Protein 2QE9 (pdb70)

Nearest PDB structures (foldseek):
  2qe9-assembly1_A  TM=1.006E+00  e=3.983E-25  Bacillus subtilis
  2qe9-assembly1_B  TM=9.797E-01  e=2.124E-21  Bacillus subtilis
  2p1a-assembly1_A  TM=6.828E-01  e=1.087E-03  Bacillus cereus ATCC 10987
  6iz2-assembly1_A  TM=6.614E-01  e=2.138E-03  Deinococcus radiodurans R1 = ATCC 13939 = DSM 20539
  3dka-assembly1_A  TM=6.951E-01  e=6.713E-03  Bacillus subtilis

Radius of gyration: 20.17 Å; Cα contacts (8 Å, |Δi|>4): 367; chains: 2; bounding box: 57×60×52 Å

Structure (mmCIF, N/CA/C/O backbone):
data_2QE9
#
_entry.id   2QE9
#
_cell.length_a   53.184
_cell.length_b   53.184
_cell.length_c   251.364
_cell.angle_alpha   90.000
_cell.angle_beta   90.000
_cell.angle_gamma   90.000
#
_symmetry.space_group_name_H-M   'P 41 21 2'
#
loop_
_entity.id
_entity.type
_entity.pdbx_description
1 polymer 'Uncharacterized protein yizA'
2 non-polymer 'NICKEL (II) ION'
3 non-polymer 'CITRIC ACID'
4 non-polymer 1,2-ETHANEDIOL
5 water water
#
loop_
_atom_site.group_PDB
_atom_site.id
_atom_site.type_symbol
_atom_site.label_atom_id
_atom_site.label_alt_id
_atom_site.label_comp_id
_atom_site.label_asym_id
_atom_site.label_entity_id
_atom_site.label_seq_id
_atom_site.pdbx_PDB_ins_code
_atom_site.Cartn_x
_atom_site.Cartn_y
_atom_site.Cartn_z
_atom_site.occupancy
_atom_site.B_iso_or_equiv
_atom_site.auth_seq_id
_atom_site.auth_comp_id
_atom_site.auth_asym_id
_atom_site.auth_atom_id
_atom_site.pdbx_PDB_model_num
ATOM 1 N N . HIS A 1 8 ? 11.640 46.690 22.975 1.00 53.64 -11 HIS A N 1
ATOM 2 C CA . HIS A 1 8 ? 10.641 45.584 23.139 1.00 54.69 -11 HIS A CA 1
ATOM 3 C C . HIS A 1 8 ? 9.223 46.127 23.334 1.00 54.19 -11 HIS A C 1
ATOM 4 O O . HIS A 1 8 ? 9.031 47.335 23.484 1.00 54.50 -11 HIS A O 1
ATOM 11 N N . HIS A 1 9 ? 8.240 45.226 23.325 1.00 54.78 -10 HIS A N 1
ATOM 12 C CA . HIS A 1 9 ? 6.816 45.579 23.485 1.00 55.56 -10 HIS A CA 1
ATOM 13 C C . HIS A 1 9 ? 6.088 44.583 24.386 1.00 54.47 -10 HIS A C 1
ATOM 14 O O . HIS A 1 9 ? 6.434 43.400 24.408 1.00 54.85 -10 HIS A O 1
ATOM 21 N N . HIS A 1 10 ? 5.070 45.059 25.106 1.00 53.34 -9 HIS A N 1
ATOM 22 C CA . HIS A 1 10 ? 4.264 44.194 25.993 1.00 52.55 -9 HIS A CA 1
ATOM 23 C C . HIS A 1 10 ? 3.375 43.319 25.085 1.00 54.15 -9 HIS A C 1
ATOM 24 O O . HIS A 1 10 ? 2.948 43.776 24.027 1.00 54.81 -9 HIS A O 1
ATOM 31 N N . HIS A 1 11 ? 3.113 42.076 25.491 1.00 55.69 -8 HIS A N 1
ATOM 32 C CA . HIS A 1 11 ? 2.427 41.076 24.632 1.00 57.43 -8 HIS A CA 1
ATOM 33 C C . HIS A 1 11 ? 0.870 41.024 24.621 1.00 58.72 -8 HIS A C 1
ATOM 34 O O . HIS A 1 11 ? 0.248 41.354 23.600 1.00 58.90 -8 HIS A O 1
ATOM 36 N N . HIS A 1 12 ? 0.282 40.554 25.729 1.00 58.78 -7 HIS A N 1
ATOM 37 C CA . HIS A 1 12 ? -1.184 40.341 25.931 1.00 57.63 -7 HIS A CA 1
ATOM 38 C C . HIS A 1 12 ? -1.819 39.171 25.118 1.00 55.80 -7 HIS A C 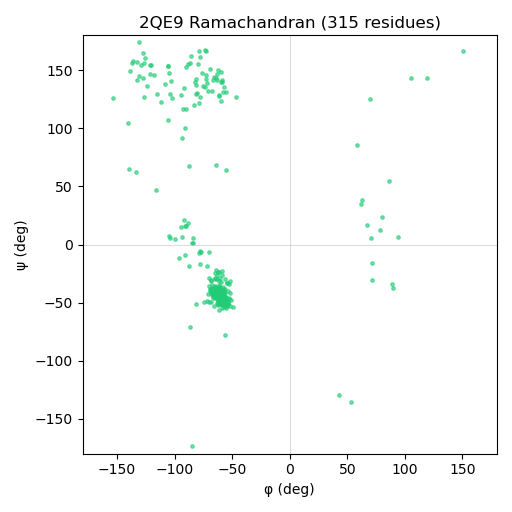1
ATOM 39 O O . HIS A 1 12 ? -1.745 39.139 23.877 1.00 54.48 -7 HIS A O 1
ATOM 46 N N . GLU A 1 13 ? -2.479 38.253 25.840 1.00 52.22 -6 GLU A N 1
ATOM 47 C CA . GLU A 1 13 ? -3.141 37.070 25.247 1.00 52.30 -6 GLU A CA 1
ATOM 48 C C . GLU A 1 13 ? -4.286 37.456 24.306 1.00 50.66 -6 GLU A C 1
ATOM 49 O O . GLU A 1 13 ? -5.008 38.414 24.556 1.00 48.82 -6 GLU A O 1
ATOM 51 N N . ASN A 1 14 ? -4.406 36.718 23.208 1.00 50.00 -5 ASN A N 1
ATOM 52 C CA . ASN A 1 14 ? -5.450 36.927 22.219 1.00 49.62 -5 ASN A CA 1
ATOM 53 C C . ASN A 1 14 ? -6.582 36.022 22.661 1.00 45.37 -5 ASN A C 1
ATOM 54 O O . ASN A 1 14 ? -6.525 34.796 22.415 1.00 42.48 -5 ASN A O 1
ATOM 59 N N . LEU A 1 15 ? -7.586 36.614 23.332 1.00 41.75 -4 LEU A N 1
ATOM 60 C CA . LEU A 1 15 ? -8.720 35.823 23.833 1.00 38.51 -4 LEU A CA 1
ATOM 61 C C . LEU A 1 15 ? -9.475 35.173 22.702 1.00 32.77 -4 LEU A C 1
ATOM 62 O O . LEU A 1 15 ? -9.826 34.022 22.833 1.00 30.35 -4 LEU A O 1
ATOM 67 N N . TYR A 1 16 ? -9.764 35.923 21.632 1.00 32.72 -3 TYR A N 1
ATOM 68 C CA . TYR A 1 16 ? -10.445 35.374 20.463 1.00 34.09 -3 TYR A CA 1
ATOM 69 C C . TYR A 1 16 ? -9.719 34.109 19.961 1.00 35.09 -3 TYR A C 1
ATOM 70 O O . TYR A 1 16 ? -10.347 33.056 19.797 1.00 34.42 -3 TYR A O 1
ATOM 79 N N . PHE A 1 17 ? -8.409 34.238 19.738 1.00 35.05 -2 PHE A N 1
ATOM 80 C CA . PHE A 1 17 ? -7.581 33.148 19.214 1.00 38.61 -2 PHE A CA 1
ATOM 81 C C . PHE A 1 17 ? -7.634 31.921 20.099 1.00 37.81 -2 PHE A C 1
ATOM 82 O O . PHE A 1 17 ? -7.895 30.834 19.609 1.00 37.52 -2 PHE A O 1
ATOM 90 N N . GLN A 1 18 ? -7.432 32.110 21.396 1.00 37.96 -1 GLN A N 1
ATOM 91 C CA . GLN A 1 18 ? -7.472 30.985 22.349 1.00 38.92 -1 GLN A CA 1
ATOM 92 C C . GLN A 1 18 ? -8.869 30.332 22.401 1.00 38.02 -1 GLN A C 1
ATOM 93 O O . GLN A 1 18 ? -8.966 29.101 22.441 1.00 38.77 -1 GLN A O 1
ATOM 96 N N . GLY A 1 19 ? -9.923 31.151 22.342 1.00 37.75 0 GLY A N 1
ATOM 97 C CA . GLY A 1 19 ? -11.312 30.674 22.229 1.00 36.86 0 GLY A CA 1
ATOM 98 C C . GLY A 1 19 ? -11.554 29.757 21.035 1.00 35.05 0 GLY A C 1
ATOM 99 O O . GLY A 1 19 ? -12.112 28.682 21.171 1.00 36.64 0 GLY A O 1
ATOM 116 N N . LYS A 1 22 ? -9.416 26.284 21.414 1.00 35.02 3 LYS A N 1
ATOM 117 C CA . LYS A 1 22 ? -10.040 25.266 22.309 1.00 33.89 3 LYS A CA 1
ATOM 118 C C . LYS A 1 22 ? -11.000 24.350 21.553 1.00 32.22 3 LYS A C 1
ATOM 119 O O . LYS A 1 22 ? -11.065 23.176 21.864 1.00 32.06 3 LYS A O 1
ATOM 125 N N . PHE A 1 23 ? -11.700 24.862 20.532 1.00 33.27 4 PHE A N 1
ATOM 126 C CA . PHE A 1 23 ? -12.526 23.994 19.667 1.00 34.06 4 PHE A CA 1
ATOM 127 C C . PHE A 1 23 ? -11.682 23.013 18.841 1.00 35.57 4 PHE A C 1
ATOM 128 O O . PHE A 1 23 ? -12.088 21.861 18.650 1.00 35.08 4 PHE A O 1
ATOM 136 N N . PHE A 1 24 ? -10.565 23.491 18.288 1.00 33.82 5 PHE A N 1
ATOM 137 C CA . PHE A 1 24 ? -9.635 22.620 17.547 1.00 32.39 5 PHE A CA 1
ATOM 138 C C . PHE A 1 24 ? -9.031 21.563 18.450 1.00 33.75 5 PHE A C 1
ATOM 139 O O . PHE A 1 24 ? -8.925 20.412 18.066 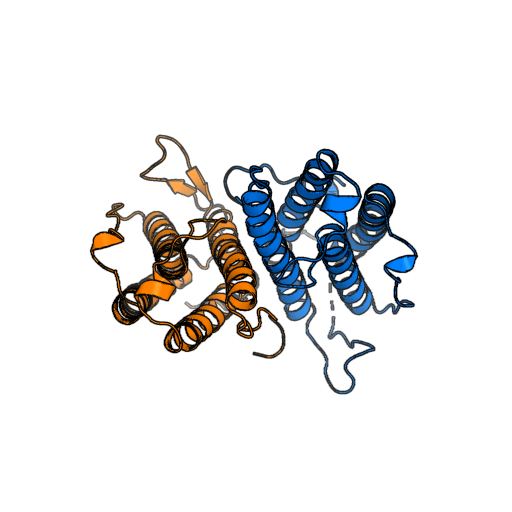1.00 34.14 5 PHE A O 1
ATOM 147 N N . GLU A 1 25 ? -8.629 21.979 19.652 1.00 33.74 6 GLU A N 1
ATOM 148 C CA . GLU A 1 25 ? -8.055 21.056 20.631 1.00 32.85 6 GLU A CA 1
ATOM 149 C C . GLU A 1 25 ? -9.062 19.935 20.987 1.00 33.28 6 GLU A C 1
ATOM 150 O O . GLU A 1 25 ? -8.743 18.736 20.920 1.00 32.68 6 GLU A O 1
ATOM 156 N N . TYR A 1 26 ? -10.274 20.353 21.320 1.00 33.44 7 TYR A N 1
ATOM 157 C CA . TYR A 1 26 ? -11.386 19.436 21.594 1.00 33.33 7 TYR A CA 1
ATOM 158 C C . TYR A 1 26 ? -11.611 18.468 20.431 1.00 34.97 7 TYR A C 1
ATOM 159 O O . TYR A 1 26 ? -11.624 17.252 20.619 1.00 34.62 7 TYR A O 1
ATOM 168 N N . ASN A 1 27 ? -11.736 19.028 19.230 1.00 33.65 8 ASN A N 1
ATOM 169 C CA . ASN A 1 27 ? -11.943 18.221 18.032 1.00 35.19 8 ASN A CA 1
ATOM 170 C C . ASN A 1 27 ? -10.841 17.210 17.779 1.00 35.76 8 ASN A C 1
ATOM 171 O O . ASN A 1 27 ? -11.141 16.028 17.503 1.00 36.96 8 ASN A O 1
ATOM 176 N N . TRP A 1 28 ? -9.588 17.649 17.902 1.00 36.89 9 TRP A N 1
ATOM 177 C CA . TRP A 1 28 ? -8.460 16.735 17.666 1.00 35.64 9 TRP A CA 1
ATOM 178 C C . TRP A 1 28 ? -8.404 15.586 18.670 1.00 35.59 9 TRP A C 1
ATOM 179 O O . TRP A 1 28 ? -8.139 14.448 18.295 1.00 34.48 9 TRP A O 1
ATOM 190 N N . GLN A 1 29 ? -8.661 15.888 19.934 1.00 34.88 10 GLN A N 1
ATOM 191 C CA . GLN A 1 29 ? -8.670 14.858 20.985 1.00 33.96 10 GLN A CA 1
ATOM 192 C C . GLN A 1 29 ? -9.817 13.867 20.783 1.00 36.60 10 GLN A C 1
ATOM 193 O O . GLN A 1 29 ? -9.613 12.646 20.867 1.00 35.25 10 GLN A O 1
ATOM 199 N N . VAL A 1 30 ? -10.992 14.390 20.445 1.00 35.86 11 VAL A N 1
ATOM 200 C CA . VAL A 1 30 ? -12.168 13.540 20.158 1.00 37.64 11 VAL A CA 1
ATOM 201 C C . VAL A 1 30 ? -11.900 12.650 18.943 1.00 36.43 11 VAL A C 1
ATOM 202 O O . VAL A 1 30 ? -12.155 11.433 18.992 1.00 34.51 11 VAL A O 1
ATOM 206 N N . ARG A 1 31 ? -11.360 13.241 17.877 1.00 36.24 12 ARG A N 1
ATOM 207 C CA . ARG A 1 31 ? -11.061 12.509 16.643 1.00 36.89 12 ARG A CA 1
ATOM 208 C C . ARG A 1 31 ? -10.102 11.363 16.894 1.00 37.19 12 ARG A C 1
ATOM 209 O O . ARG A 1 31 ? -10.343 10.266 16.404 1.00 36.93 12 ARG A O 1
ATOM 217 N N . ASP A 1 32 ? -9.029 11.636 17.655 1.00 34.79 13 ASP A N 1
ATOM 218 C CA . ASP A 1 32 ? -8.028 10.609 17.955 1.00 35.60 13 ASP A CA 1
ATOM 219 C C . ASP A 1 32 ? -8.615 9.446 18.752 1.00 35.73 13 ASP A C 1
ATOM 220 O O . ASP A 1 32 ? -8.258 8.292 18.515 1.00 36.71 13 ASP A O 1
ATOM 225 N N . GLN A 1 33 ? -9.531 9.757 19.657 1.00 33.73 14 GLN A N 1
ATOM 226 C CA . GLN A 1 33 ? -10.306 8.712 20.384 1.00 35.41 14 GLN A CA 1
ATOM 227 C C . GLN A 1 33 ? -11.197 7.882 19.451 1.00 37.16 14 GLN A C 1
ATOM 228 O O . GLN A 1 33 ? -11.283 6.653 19.622 1.00 36.37 14 GLN A O 1
ATOM 234 N N . TRP A 1 34 ? -11.823 8.526 18.447 1.00 37.93 15 TRP A N 1
ATOM 235 C CA . TRP A 1 34 ? -12.582 7.783 17.407 1.00 36.48 15 TRP A CA 1
ATOM 236 C C . TRP A 1 34 ? -11.662 6.887 16.579 1.00 37.30 15 TRP A C 1
ATOM 237 O O . TRP A 1 34 ? -12.052 5.768 16.242 1.00 36.92 15 TRP A O 1
ATOM 248 N N . PHE A 1 35 ? -10.448 7.364 16.256 1.00 35.87 16 PHE A N 1
ATOM 249 C CA . PHE A 1 35 ? -9.451 6.508 15.584 1.00 35.56 16 PHE A CA 1
ATOM 250 C C . PHE A 1 35 ? -9.124 5.292 16.444 1.00 35.09 16 PHE A C 1
ATOM 251 O O . PHE A 1 35 ? -9.054 4.191 15.939 1.00 35.13 16 PHE A O 1
ATOM 259 N N . THR A 1 36 ? -8.941 5.492 17.748 1.00 34.06 17 THR A N 1
ATOM 260 C CA . THR A 1 36 ? -8.726 4.361 18.672 1.00 34.93 17 THR A CA 1
ATOM 261 C C . THR A 1 36 ? -9.951 3.421 18.699 1.00 33.76 17 THR A C 1
ATOM 262 O O . THR A 1 36 ? -9.789 2.222 18.586 1.00 31.86 17 THR A O 1
ATOM 266 N N . TRP A 1 37 ? -11.151 3.993 18.794 1.00 35.09 18 TRP A N 1
ATOM 267 C CA . TRP A 1 37 ? -12.437 3.248 18.780 1.00 36.59 18 TRP A CA 1
ATOM 268 C C . TRP A 1 37 ? -12.553 2.327 17.561 1.00 34.61 18 TRP A C 1
ATOM 269 O O . TRP A 1 37 ? -13.019 1.195 17.686 1.00 33.39 18 TRP A O 1
ATOM 280 N N . CYS A 1 38 ? -12.104 2.818 16.405 1.00 37.25 19 CYS A N 1
ATOM 281 C CA . CYS A 1 38 ? -12.134 2.052 15.145 1.00 38.18 19 CYS A CA 1
ATOM 282 C C . CYS A 1 38 ? -11.298 0.766 15.165 1.00 39.42 19 CYS A C 1
ATOM 283 O O . CYS A 1 38 ? -11.563 -0.120 14.353 1.00 40.86 19 CYS A O 1
ATOM 286 N N . HIS A 1 39 ? -10.286 0.674 16.041 1.00 40.41 20 HIS A N 1
ATOM 287 C CA . HIS A 1 39 ? -9.471 -0.567 16.156 1.00 43.66 20 HIS A CA 1
ATOM 288 C C . HIS A 1 39 ? -10.222 -1.811 16.593 1.00 42.29 20 HIS A C 1
ATOM 289 O O . HIS A 1 39 ? -9.753 -2.920 16.322 1.00 42.31 20 HIS A O 1
ATOM 296 N N . GLN A 1 40 ? -11.352 -1.647 17.278 1.00 40.74 21 GLN A N 1
ATOM 297 C CA . GLN A 1 40 ? -12.155 -2.802 17.684 1.00 40.42 21 GLN A CA 1
ATOM 298 C C . GLN A 1 40 ? -12.984 -3.370 16.527 1.00 42.20 21 GLN A C 1
ATOM 299 O O . GLN A 1 40 ? -13.468 -4.489 16.638 1.00 42.11 21 GLN A O 1
ATOM 305 N N . LEU A 1 41 ? -13.162 -2.593 15.456 1.00 41.62 22 LEU A N 1
ATOM 306 C CA . LEU A 1 41 ? -13.954 -3.004 14.299 1.00 44.67 22 LEU A CA 1
ATOM 307 C C . LEU A 1 41 ? -13.147 -3.792 13.283 1.00 46.68 22 LEU A C 1
ATOM 308 O O . LEU A 1 41 ? -11.926 -3.627 13.173 1.00 48.03 22 LEU A O 1
ATOM 313 N N . THR A 1 42 ? -13.858 -4.603 12.499 1.00 49.61 23 THR A N 1
ATOM 314 C CA . THR A 1 42 ? -13.261 -5.336 11.393 1.00 51.34 23 THR A CA 1
ATOM 315 C C . THR A 1 42 ? -13.111 -4.348 10.245 1.00 52.32 23 THR A C 1
ATOM 316 O O . THR A 1 42 ? -13.695 -3.255 10.277 1.00 48.92 23 THR A O 1
ATOM 320 N N . THR A 1 43 ? -12.345 -4.722 9.223 1.00 53.32 24 THR A N 1
ATOM 321 C CA . THR A 1 43 ? -12.220 -3.866 8.024 1.00 54.66 24 THR A CA 1
ATOM 322 C C . THR A 1 43 ? -13.598 -3.787 7.314 1.00 54.00 24 THR A C 1
ATOM 323 O O . THR A 1 43 ? -13.916 -2.761 6.689 1.00 52.72 24 THR A O 1
ATOM 327 N N . GLU A 1 44 ? -14.397 -4.864 7.441 1.00 53.80 25 GLU A N 1
ATOM 328 C CA . GLU A 1 44 ? -15.775 -4.941 6.920 1.00 52.61 25 GLU A CA 1
ATOM 329 C C . GLU A 1 44 ? -16.650 -3.882 7.578 1.00 51.02 25 GLU A C 1
ATOM 330 O O . GLU A 1 44 ? -17.257 -3.066 6.878 1.00 50.07 25 GLU A O 1
ATOM 332 N N . GLU A 1 45 ? -16.695 -3.908 8.915 1.00 49.55 26 GLU A N 1
ATOM 333 C CA . GLU A 1 45 ? -17.442 -2.913 9.718 1.00 49.71 26 GLU A CA 1
ATOM 334 C C . GLU A 1 45 ? -16.963 -1.476 9.439 1.00 48.19 26 GLU A C 1
ATOM 335 O O . GLU A 1 45 ? -17.794 -0.575 9.339 1.00 47.20 26 GLU A O 1
ATOM 341 N N . LEU A 1 46 ? -15.644 -1.268 9.304 1.00 45.81 27 LEU A N 1
ATOM 342 C CA . LEU A 1 46 ? -15.086 0.072 8.988 1.00 45.93 27 LEU A CA 1
ATOM 343 C C . LEU A 1 46 ? -15.540 0.673 7.657 1.00 44.71 27 LEU A C 1
ATOM 344 O O . LEU A 1 46 ? -15.875 1.862 7.598 1.00 42.80 27 LEU A O 1
ATOM 349 N N . LEU A 1 47 ? -15.517 -0.145 6.605 1.00 43.61 28 LEU A N 1
ATOM 350 C CA . LEU A 1 47 ? -15.893 0.286 5.245 1.00 44.00 28 LEU A CA 1
ATOM 351 C C . LEU A 1 47 ? -17.375 0.104 4.861 1.00 43.48 28 LEU A C 1
ATOM 352 O O . LEU A 1 47 ? -17.773 0.617 3.809 1.00 44.46 28 LEU A O 1
ATOM 357 N N . LYS A 1 48 ? -18.180 -0.592 5.681 1.00 43.20 29 LYS A N 1
ATOM 358 C CA . LYS A 1 48 ? -19.604 -0.857 5.361 1.00 42.84 29 LYS A CA 1
ATOM 359 C C . LYS A 1 48 ? -20.395 0.430 5.114 1.00 42.15 29 LYS A C 1
ATOM 360 O O . LYS A 1 48 ? -20.277 1.408 5.866 1.00 39.12 29 LYS A O 1
ATOM 364 N N . ASN A 1 49 ? -21.204 0.397 4.061 1.00 41.66 30 ASN A N 1
ATOM 365 C CA . ASN A 1 49 ? -22.043 1.508 3.688 1.00 44.75 30 ASN A CA 1
ATOM 366 C C . ASN A 1 49 ? -23.264 1.551 4.606 1.00 45.15 30 ASN A C 1
ATOM 367 O O . ASN A 1 49 ? -23.981 0.558 4.728 1.00 44.96 30 ASN A O 1
ATOM 372 N N . ARG A 1 50 ? -23.493 2.712 5.211 1.00 44.43 31 ARG A N 1
ATOM 373 C CA . ARG A 1 50 ? -24.604 2.972 6.131 1.00 44.22 31 ARG A CA 1
ATOM 374 C C . ARG A 1 50 ? -25.341 4.214 5.636 1.00 46.67 31 ARG A C 1
ATOM 375 O O . ARG A 1 50 ? -24.820 4.943 4.802 1.00 49.29 31 ARG A O 1
ATOM 383 N N . LEU A 1 51 ? -26.551 4.449 6.139 1.00 47.65 32 LEU A N 1
ATOM 384 C CA . LEU A 1 51 ? -27.337 5.650 5.793 1.00 45.61 32 LEU A CA 1
ATOM 385 C C . LEU A 1 51 ? -26.895 6.848 6.637 1.00 46.12 32 LEU A C 1
ATOM 386 O O . LEU A 1 51 ? -26.611 6.695 7.827 1.00 44.92 32 LEU A O 1
ATOM 391 N N . GLY A 1 52 ? -26.826 8.027 6.008 1.00 44.90 33 GLY A N 1
ATOM 392 C CA . GLY A 1 52 ? -26.446 9.281 6.666 1.00 45.35 33 GLY A CA 1
ATOM 393 C C . GLY A 1 52 ? -25.043 9.744 6.319 1.00 45.22 33 GLY A C 1
ATOM 394 O O . GLY A 1 52 ? -24.143 8.921 6.155 1.00 44.59 33 GLY A O 1
ATOM 395 N N . GLY A 1 53 ? -24.869 11.064 6.202 1.00 45.59 34 GLY A N 1
ATOM 396 C CA . GLY A 1 53 ? -23.569 11.701 5.913 1.00 47.35 34 GLY A CA 1
ATOM 397 C C . GLY A 1 53 ? -22.873 11.143 4.687 1.00 46.18 34 GLY A C 1
ATOM 398 O O . GLY A 1 53 ? -23.524 10.891 3.676 1.00 43.21 34 GLY A O 1
ATOM 399 N N . VAL A 1 54 ? -21.562 10.897 4.811 1.00 47.19 35 VAL A N 1
ATOM 400 C CA . VAL A 1 54 ? -20.768 10.269 3.726 1.00 46.87 35 VAL A CA 1
ATOM 401 C C . VAL A 1 54 ? -20.738 8.708 3.817 1.00 44.88 35 VAL A C 1
ATOM 402 O O . VAL A 1 54 ? -19.883 8.047 3.226 1.00 42.00 35 VAL A O 1
ATOM 406 N N . GLU A 1 55 ? -21.654 8.148 4.611 1.00 43.99 36 GLU A N 1
ATOM 407 C CA . GLU A 1 55 ? -22.040 6.724 4.603 1.00 44.04 36 GLU A CA 1
ATOM 408 C C . GLU A 1 55 ? -21.132 5.609 5.131 1.00 45.42 36 GLU A C 1
ATOM 409 O O . GLU A 1 55 ? -21.637 4.502 5.301 1.00 49.36 36 GLU A O 1
ATOM 415 N N . ASN A 1 56 ? -19.833 5.819 5.329 1.00 43.22 37 ASN A N 1
ATOM 416 C CA . ASN A 1 56 ? -19.031 4.777 6.010 1.00 40.49 37 ASN A CA 1
ATOM 417 C C . ASN A 1 56 ? -18.112 5.433 7.016 1.00 37.66 37 ASN A C 1
ATOM 418 O O . ASN A 1 56 ? -17.769 6.601 6.862 1.00 35.59 37 ASN A O 1
ATOM 423 N N . ILE A 1 57 ? -17.719 4.651 8.020 1.00 36.66 38 ILE A N 1
ATOM 424 C CA . ILE A 1 57 ? -16.948 5.149 9.165 1.00 37.13 38 ILE A CA 1
ATOM 425 C C . ILE A 1 57 ? -15.580 5.681 8.744 1.00 36.81 38 ILE A C 1
ATOM 426 O O . ILE A 1 57 ? -15.235 6.821 9.088 1.00 36.03 38 ILE A O 1
ATOM 431 N N . LEU A 1 58 ? -14.830 4.892 7.981 1.00 35.59 39 LEU A N 1
ATOM 432 C CA . LEU A 1 58 ? -13.461 5.300 7.557 1.00 37.00 39 LEU A CA 1
ATOM 433 C C . LEU A 1 58 ? -13.483 6.541 6.665 1.00 36.90 39 LEU A C 1
ATOM 434 O O . LEU A 1 58 ? -12.674 7.459 6.861 1.00 35.44 39 LEU A O 1
ATOM 439 N N . TYR A 1 59 ? -14.410 6.572 5.703 1.00 38.93 40 TYR A N 1
ATOM 440 C CA . TYR A 1 59 ? -14.559 7.726 4.813 1.00 39.79 40 TYR A CA 1
ATOM 441 C C . TYR A 1 59 ? -15.013 8.981 5.581 1.00 38.04 40 TYR A C 1
ATOM 442 O O . TYR A 1 59 ? -14.596 10.093 5.257 1.00 35.45 40 TYR A O 1
ATOM 451 N N . THR A 1 60 ? -15.854 8.813 6.601 1.00 38.23 41 THR A N 1
ATOM 452 C CA . THR A 1 60 ? -16.230 9.952 7.445 1.00 37.14 41 THR A CA 1
ATOM 453 C C . THR A 1 60 ? -14.979 10.599 8.082 1.00 37.81 41 THR A C 1
ATOM 454 O O . THR A 1 60 ? -14.847 11.816 8.081 1.00 38.56 41 THR A O 1
ATOM 458 N N . LEU A 1 61 ? -14.083 9.780 8.633 1.00 39.06 42 LEU A N 1
ATOM 459 C CA . LEU A 1 61 ? -12.833 10.276 9.243 1.00 36.76 42 LEU A CA 1
ATOM 460 C C . LEU A 1 61 ? -11.927 10.929 8.180 1.00 37.82 42 LEU A C 1
ATOM 461 O O . LEU A 1 61 ? -11.403 12.022 8.404 1.00 38.60 42 LEU A O 1
ATOM 466 N N . PHE A 1 62 ? -11.795 10.277 7.030 1.00 35.01 43 PHE A N 1
ATOM 467 C CA . PHE A 1 62 ? -11.023 10.823 5.889 1.00 35.38 43 PHE A CA 1
ATOM 468 C C . PHE A 1 62 ? -11.581 12.167 5.413 1.00 34.35 43 PHE A C 1
ATOM 469 O O . PHE A 1 62 ? -10.821 13.091 5.167 1.00 33.28 43 PHE A O 1
ATOM 477 N N . HIS A 1 63 ? -12.898 12.231 5.253 1.00 35.24 44 HIS A N 1
ATOM 478 C CA . HIS A 1 63 ? -13.611 13.452 4.847 1.00 36.59 44 HIS A CA 1
ATOM 479 C C . HIS A 1 63 ? -13.395 14.594 5.861 1.00 35.72 44 HIS A C 1
ATOM 480 O O . HIS A 1 63 ? -13.165 15.738 5.467 1.00 38.97 44 HIS A O 1
ATOM 487 N N . ILE A 1 64 ? -13.453 14.279 7.147 1.00 35.94 45 ILE A N 1
ATOM 488 C CA . ILE A 1 64 ? -13.211 15.286 8.176 1.00 35.35 45 ILE A CA 1
ATOM 489 C C . ILE A 1 64 ? -11.817 15.904 8.001 1.00 35.40 45 ILE A C 1
ATOM 490 O O . ILE A 1 64 ? -11.705 17.121 7.926 1.00 35.72 45 ILE A O 1
ATOM 495 N N . ILE A 1 65 ? -10.788 15.062 7.873 1.00 36.22 46 ILE A N 1
ATOM 496 C CA . ILE A 1 65 ? -9.402 15.559 7.782 1.00 38.26 46 ILE A CA 1
ATOM 497 C C . ILE A 1 65 ? -9.111 16.282 6.465 1.00 37.79 46 ILE A C 1
ATOM 498 O O . ILE A 1 65 ? -8.366 17.259 6.456 1.00 36.32 46 ILE A O 1
ATOM 503 N N . ASP A 1 66 ? -9.719 15.798 5.380 1.00 35.55 47 ASP A N 1
ATOM 504 C CA . ASP A 1 66 ? -9.590 16.383 4.059 1.00 36.29 47 ASP A CA 1
ATOM 505 C C . ASP A 1 66 ? -10.150 17.817 4.036 1.00 36.14 47 ASP A C 1
ATOM 506 O O . ASP A 1 66 ? -9.474 18.754 3.587 1.00 38.83 47 ASP A O 1
ATOM 511 N N . VAL A 1 67 ? -11.383 17.974 4.512 1.00 35.33 48 VAL A N 1
ATOM 512 C CA . VAL A 1 67 ? -12.064 19.274 4.533 1.00 35.05 48 VAL A CA 1
ATOM 513 C C . VAL A 1 67 ? -11.303 20.245 5.436 1.00 35.61 48 VAL A C 1
ATOM 514 O O . VAL A 1 67 ? -10.989 21.350 5.012 1.00 37.24 48 VAL A O 1
ATOM 518 N N . GLU A 1 68 ? -10.916 19.795 6.625 1.00 34.92 49 GLU A N 1
ATOM 519 C CA . GLU A 1 68 ? -10.162 20.655 7.539 1.00 36.11 49 GLU A CA 1
ATOM 520 C C . GLU A 1 68 ? -8.864 21.152 6.906 1.00 35.09 49 GLU A C 1
ATOM 521 O O . GLU A 1 68 ? -8.568 22.340 6.970 1.00 33.55 49 GLU A O 1
ATOM 527 N N . TYR A 1 69 ? -8.077 20.235 6.341 1.00 35.72 50 TYR A N 1
ATOM 528 C CA . TYR A 1 69 ? -6.777 20.599 5.779 1.00 36.02 50 TYR A CA 1
ATOM 529 C C . TYR A 1 69 ? -6.916 21.544 4.572 1.00 37.58 50 TYR A C 1
ATOM 530 O O . TYR A 1 69 ? -6.204 22.553 4.475 1.00 36.01 50 TYR A O 1
ATOM 539 N N . SER A 1 70 ? -7.846 21.226 3.675 1.00 37.91 51 SER A N 1
ATOM 540 C CA . SER A 1 70 ? -8.142 22.084 2.518 1.00 38.71 51 SER A CA 1
ATOM 541 C C . SER A 1 70 ? -8.450 23.551 2.870 1.00 37.23 51 SER A C 1
ATOM 542 O O . SER A 1 70 ? -7.891 24.465 2.259 1.00 36.12 51 SER A O 1
ATOM 545 N N . TRP A 1 71 ? -9.307 23.765 3.861 1.00 38.03 52 TRP A N 1
ATOM 546 C CA . TRP A 1 71 ? -9.634 25.120 4.282 1.00 37.40 52 TRP A CA 1
ATOM 547 C C . TRP A 1 71 ? -8.428 25.819 4.916 1.00 38.24 52 TRP A C 1
ATOM 548 O O . TRP A 1 71 ? -8.148 26.964 4.584 1.00 37.67 52 TRP A O 1
ATOM 559 N N . ILE A 1 72 ? -7.706 25.115 5.790 1.00 41.23 53 ILE A N 1
ATOM 560 C CA . ILE A 1 72 ? -6.491 25.656 6.449 1.00 41.57 53 ILE A CA 1
ATOM 561 C C . ILE A 1 72 ? -5.455 26.034 5.387 1.00 40.77 53 ILE A C 1
ATOM 562 O O . ILE A 1 72 ? -4.807 27.076 5.501 1.00 41.13 53 ILE A O 1
ATOM 567 N N . ARG A 1 73 ? -5.326 25.198 4.352 1.00 41.78 54 ARG A N 1
ATOM 568 C CA . ARG A 1 73 ? -4.452 25.485 3.215 1.00 41.60 54 ARG A CA 1
ATOM 569 C C . ARG A 1 73 ? -4.917 26.726 2.436 1.00 42.20 54 ARG A C 1
ATOM 570 O O . ARG A 1 73 ? -4.083 27.512 1.988 1.00 39.58 54 ARG A O 1
ATOM 578 N N . ALA A 1 74 ? -6.241 26.895 2.291 1.00 42.32 55 ALA A N 1
ATOM 579 C CA . ALA A 1 74 ? -6.824 28.097 1.667 1.00 42.52 55 ALA A CA 1
ATOM 580 C C . ALA A 1 74 ? -6.445 29.333 2.493 1.00 42.19 55 ALA A C 1
ATOM 581 O O . ALA A 1 74 ? -6.047 30.348 1.929 1.00 41.45 55 ALA A O 1
ATOM 583 N N . ILE A 1 75 ? -6.522 29.215 3.821 1.00 41.92 56 ILE A N 1
ATOM 584 C CA . ILE A 1 75 ? -6.126 30.301 4.749 1.00 44.33 56 ILE A CA 1
ATOM 585 C C . ILE A 1 75 ? -4.639 30.624 4.594 1.00 46.41 56 ILE A C 1
ATOM 586 O O . ILE A 1 75 ? -4.260 31.788 4.504 1.00 45.53 56 ILE A O 1
ATOM 591 N N . GLN A 1 76 ? -3.825 29.573 4.521 1.00 47.96 57 GLN A N 1
ATOM 592 C CA . GLN A 1 76 ? -2.372 29.681 4.315 1.00 48.56 57 GLN A CA 1
ATOM 593 C C . GLN A 1 76 ? -2.025 30.306 2.944 1.00 49.25 57 GLN A C 1
ATOM 594 O O . GLN A 1 76 ? -0.943 30.861 2.790 1.00 50.46 57 GLN A O 1
ATOM 600 N N . GLY A 1 77 ? -2.952 30.240 1.979 1.00 50.02 58 GLY A N 1
ATOM 601 C CA . GLY A 1 77 ? -2.784 30.763 0.627 1.00 49.98 58 GLY A CA 1
ATOM 602 C C . GLY A 1 77 ? -2.293 29.722 -0.371 1.00 52.65 58 GLY A C 1
ATOM 603 O O . GLY A 1 77 ? -2.016 30.056 -1.529 1.00 52.79 58 GLY A O 1
ATOM 604 N N . LYS A 1 78 ? -2.216 28.462 0.067 1.00 55.46 59 LYS A N 1
ATOM 605 C CA . LYS A 1 78 ? -1.704 27.351 -0.729 1.00 57.74 59 LYS A CA 1
ATOM 606 C C . LYS A 1 78 ? -2.844 26.463 -1.216 1.00 60.30 59 LYS A C 1
ATOM 607 O O . LYS A 1 78 ? -3.869 26.331 -0.542 1.00 62.27 59 LYS A O 1
ATOM 613 N N . GLU A 1 79 ? -2.663 25.874 -2.396 1.00 62.40 60 GLU A N 1
ATOM 614 C CA . GLU A 1 79 ? -3.634 24.978 -3.026 1.00 64.32 60 GLU A CA 1
ATOM 615 C C . GLU A 1 79 ? -3.000 23.606 -3.173 1.00 65.67 60 GLU A C 1
ATOM 616 O O . GLU A 1 79 ? -1.789 23.512 -3.421 1.00 67.60 60 GLU A O 1
ATOM 622 N N . ASP A 1 80 ? -3.810 22.552 -3.047 1.00 65.93 61 ASP A N 1
ATOM 623 C CA . ASP A 1 80 ? -3.327 21.163 -3.153 1.00 65.99 61 ASP A CA 1
ATOM 624 C C . ASP A 1 80 ? -4.124 20.324 -4.121 1.00 65.19 61 ASP A C 1
ATOM 625 O O . ASP A 1 80 ? -5.299 20.597 -4.371 1.00 65.34 61 ASP A O 1
ATOM 630 N N . ILE A 1 81 ? -3.458 19.291 -4.647 1.00 64.74 62 ILE A N 1
ATOM 631 C CA . ILE A 1 81 ? -4.086 18.295 -5.504 1.00 63.65 62 ILE A CA 1
ATOM 632 C C . ILE A 1 81 ? -4.966 17.472 -4.562 1.00 62.37 62 ILE A C 1
ATOM 633 O O . ILE A 1 81 ? -4.564 17.191 -3.419 1.00 61.76 62 ILE A O 1
ATOM 635 N N . ALA A 1 82 ? -6.169 17.133 -5.026 1.00 60.65 63 ALA A N 1
ATOM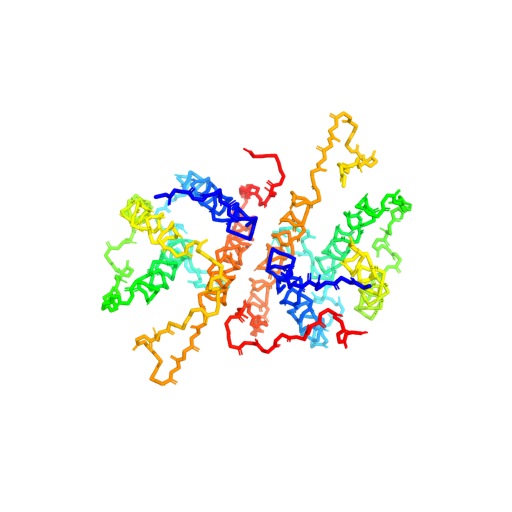 636 C CA . ALA A 1 82 ? -7.135 16.384 -4.227 1.00 59.12 63 ALA A CA 1
ATOM 637 C C . ALA A 1 82 ? -6.535 15.076 -3.729 1.00 56.41 63 ALA A C 1
ATOM 638 O O . ALA A 1 82 ? -5.891 14.354 -4.495 1.00 55.41 63 ALA A O 1
ATOM 640 N N . VAL A 1 83 ? -6.699 14.824 -2.433 1.00 53.97 64 VAL A N 1
ATOM 641 C CA . VAL A 1 83 ? -6.275 13.588 -1.813 1.00 52.44 64 VAL A CA 1
ATOM 642 C C . VAL A 1 83 ? -7.406 12.643 -2.171 1.00 49.62 64 VAL A C 1
ATOM 643 O O . VAL A 1 83 ? -8.574 12.997 -2.028 1.00 50.23 64 VAL A O 1
ATOM 647 N N . GLN A 1 84 ? -7.070 11.471 -2.691 1.00 48.52 65 GLN A N 1
ATOM 648 C CA . GLN A 1 84 ? -8.078 10.503 -3.111 1.00 46.99 65 GLN A CA 1
ATOM 649 C C . GLN A 1 84 ? -8.188 9.426 -2.060 1.00 42.36 65 GLN A C 1
ATOM 650 O O . GLN A 1 84 ? -7.180 8.807 -1.723 1.00 37.27 65 GLN A O 1
ATOM 656 N N . PHE A 1 85 ? -9.417 9.203 -1.577 1.00 42.06 66 PHE A N 1
ATOM 657 C CA . PHE A 1 85 ? -9.718 8.187 -0.565 1.00 42.77 66 PHE A CA 1
ATOM 658 C C . PHE A 1 85 ? -9.224 6.790 -0.981 1.00 41.62 66 PHE A C 1
ATOM 659 O O . PHE A 1 85 ? -8.768 6.019 -0.133 1.00 43.07 66 PHE A O 1
ATOM 667 N N . ALA A 1 86 ? -9.248 6.490 -2.282 1.00 42.39 67 ALA A N 1
ATOM 668 C CA . ALA A 1 86 ? -8.694 5.223 -2.821 1.00 40.46 67 ALA A CA 1
ATOM 669 C C . ALA A 1 86 ? -7.237 4.941 -2.388 1.00 39.77 67 ALA A C 1
ATOM 670 O O . ALA A 1 86 ? -6.866 3.780 -2.174 1.00 39.87 67 ALA A O 1
ATOM 672 N N . ASP A 1 87 ? -6.433 5.999 -2.242 1.00 40.05 68 ASP A N 1
ATOM 673 C CA . ASP A 1 87 ? -5.049 5.876 -1.743 1.00 42.77 68 ASP A CA 1
ATOM 674 C C . ASP A 1 87 ? -4.930 5.710 -0.189 1.00 41.62 68 ASP A C 1
ATOM 675 O O . ASP A 1 87 ? -3.816 5.489 0.305 1.00 41.58 68 ASP A O 1
ATOM 680 N N . TYR A 1 88 ? -6.043 5.837 0.559 1.00 43.31 69 TYR A N 1
ATOM 681 C CA . TYR A 1 88 ? -6.071 5.718 2.036 1.00 41.69 69 TYR A CA 1
ATOM 682 C C . TYR A 1 88 ? -7.231 4.808 2.491 1.00 42.20 69 TYR A C 1
ATOM 683 O O . TYR A 1 88 ? -8.113 5.237 3.236 1.00 42.97 69 TYR A O 1
ATOM 692 N N . GLN A 1 89 ? -7.193 3.536 2.088 1.00 41.45 70 GLN A N 1
ATOM 693 C CA . GLN A 1 89 ? -8.297 2.578 2.376 1.00 43.05 70 GLN A CA 1
ATOM 694 C C . GLN A 1 89 ? -8.193 1.765 3.671 1.00 42.53 70 GLN A C 1
ATOM 695 O O . GLN A 1 89 ? -8.928 0.786 3.836 1.00 42.18 70 GLN A O 1
ATOM 701 N N . THR A 1 90 ? -7.318 2.179 4.597 1.00 41.26 71 THR A N 1
ATOM 702 C CA . THR A 1 90 ? -7.125 1.487 5.863 1.00 39.37 71 THR A CA 1
ATOM 703 C C . THR A 1 90 ? -7.138 2.504 6.993 1.00 38.32 71 THR A C 1
ATOM 704 O O . THR A 1 90 ? -6.867 3.690 6.785 1.00 38.97 71 THR A O 1
ATOM 708 N N . LEU A 1 91 ? -7.440 2.022 8.188 1.00 39.14 72 LEU A N 1
ATOM 709 C CA . LEU A 1 91 ? -7.454 2.874 9.368 1.00 37.88 72 LEU A CA 1
ATOM 710 C C . LEU A 1 91 ? -6.067 3.508 9.619 1.00 37.08 72 LEU A C 1
ATOM 711 O O . LEU A 1 91 ? -5.990 4.717 9.864 1.00 36.39 72 LEU A O 1
ATOM 716 N N . ASN A 1 92 ? -4.998 2.707 9.542 1.00 33.60 73 ASN A N 1
ATOM 717 C CA . ASN A 1 92 ? -3.629 3.212 9.740 1.00 35.44 73 ASN A CA 1
ATOM 718 C C . ASN A 1 92 ? -3.252 4.320 8.764 1.00 36.37 73 ASN A C 1
ATOM 719 O O . ASN A 1 92 ? -2.648 5.313 9.175 1.00 37.54 73 ASN A O 1
ATOM 724 N N . LYS A 1 93 ? -3.632 4.154 7.493 1.00 35.48 74 LYS A N 1
ATOM 725 C CA . LYS A 1 93 ? -3.351 5.164 6.450 1.00 38.73 74 LYS A CA 1
ATOM 726 C C . LYS A 1 93 ? -4.080 6.483 6.706 1.00 37.39 74 LYS A C 1
ATOM 727 O O . LYS A 1 93 ? -3.481 7.566 6.546 1.00 35.31 74 LYS A O 1
ATOM 733 N N . VAL A 1 94 ? -5.351 6.390 7.120 1.00 38.25 75 VAL A N 1
ATOM 734 C CA . VAL A 1 94 ? -6.146 7.574 7.449 1.00 35.50 75 VAL A CA 1
ATOM 735 C C . VAL A 1 94 ? -5.586 8.244 8.737 1.00 36.23 75 VAL A C 1
ATOM 736 O O . VAL A 1 94 ? -5.465 9.471 8.764 1.00 35.93 75 VAL A O 1
ATOM 740 N N . LYS A 1 95 ? -5.219 7.456 9.756 1.00 37.17 76 LYS A N 1
ATOM 741 C CA . LYS A 1 95 ? -4.587 8.005 10.971 1.00 37.25 76 LYS A CA 1
ATOM 742 C C . LYS A 1 95 ? -3.251 8.721 10.652 1.00 36.00 76 LYS A C 1
ATOM 743 O O . LYS A 1 95 ? -2.993 9.799 11.169 1.00 34.43 76 LYS A O 1
ATOM 749 N N . SER A 1 96 ? -2.415 8.119 9.805 1.00 36.19 77 SER A N 1
ATOM 750 C CA . SER A 1 96 ? -1.147 8.739 9.402 1.00 37.77 77 SER A CA 1
ATOM 751 C C . SER A 1 96 ? -1.367 10.049 8.643 1.00 37.98 77 SER A C 1
ATOM 752 O O . SER A 1 96 ? -0.652 11.036 8.889 1.00 39.58 77 SER A O 1
ATOM 755 N N . LEU A 1 97 ? -2.359 10.065 7.745 1.00 37.55 78 LEU A N 1
ATOM 756 C CA . LEU A 1 97 ? -2.727 11.283 7.008 1.00 35.94 78 LEU A CA 1
ATOM 757 C C . LEU A 1 97 ? -3.191 12.357 7.997 1.00 32.69 78 LEU A C 1
ATOM 758 O O . LEU A 1 97 ? -2.800 13.515 7.862 1.00 34.29 78 LEU A O 1
ATOM 763 N N . SER A 1 98 ? -4.006 11.972 8.986 1.00 37.24 79 SER A N 1
ATOM 764 C CA . SER A 1 98 ? -4.489 12.900 10.012 1.00 36.63 79 SER A CA 1
ATOM 765 C C . SER A 1 98 ? -3.322 13.616 10.700 1.00 37.53 79 SER A C 1
ATOM 766 O O . SER A 1 98 ? -3.306 14.840 10.789 1.00 39.43 79 SER A O 1
ATOM 769 N N . ASN A 1 99 ? -2.357 12.835 11.159 1.00 39.84 80 ASN A N 1
ATOM 770 C CA . ASN A 1 99 ? -1.148 13.357 11.808 1.00 40.26 80 ASN A CA 1
ATOM 771 C C . ASN A 1 99 ? -0.281 14.237 10.901 1.00 38.59 80 ASN A C 1
ATOM 772 O O . ASN A 1 99 ? 0.235 15.265 11.355 1.00 38.88 80 ASN A O 1
ATOM 777 N N . THR A 1 100 ? -0.124 13.837 9.636 1.00 38.02 81 THR A N 1
ATOM 778 C CA . THR A 1 100 ? 0.640 14.617 8.652 1.00 38.60 81 THR A CA 1
ATOM 779 C C . THR A 1 100 ? 0.010 15.989 8.422 1.00 37.82 81 THR A C 1
ATOM 780 O O . THR A 1 100 ? 0.706 17.003 8.517 1.00 37.80 81 THR A O 1
ATOM 784 N N . PHE A 1 101 ? -1.301 16.009 8.149 1.00 36.97 82 PHE A N 1
ATOM 785 C CA . PHE A 1 101 ? -2.024 17.273 7.987 1.00 37.14 82 PHE A CA 1
ATOM 786 C C . PHE A 1 101 ? -1.973 18.151 9.247 1.00 37.65 82 PHE A C 1
ATOM 787 O O . PHE A 1 101 ? -1.789 19.365 9.141 1.00 37.78 82 PHE A O 1
ATOM 795 N N . ARG A 1 102 ? -2.096 17.523 10.414 1.00 36.79 83 ARG A N 1
ATOM 796 C CA . ARG A 1 102 ? -2.080 18.236 11.698 1.00 36.72 83 ARG A CA 1
ATOM 797 C C . ARG A 1 102 ? -0.795 19.025 11.920 1.00 34.74 83 ARG A C 1
ATOM 798 O O . ARG A 1 102 ? -0.853 20.159 12.382 1.00 34.25 83 ARG A O 1
ATOM 806 N N . THR A 1 103 ? 0.341 18.423 11.588 1.00 37.50 84 THR A N 1
ATOM 807 C CA . THR A 1 103 ? 1.652 19.084 11.695 1.00 38.91 84 THR A CA 1
ATOM 808 C C . THR A 1 103 ? 1.666 20.442 10.968 1.00 38.91 84 THR A C 1
ATOM 809 O O . THR A 1 103 ? 2.110 21.444 11.529 1.00 40.74 84 THR A O 1
ATOM 813 N N . GLU A 1 104 ? 1.132 20.460 9.752 1.00 39.93 85 GLU A N 1
ATOM 814 C CA . GLU A 1 104 ? 1.025 21.685 8.956 1.00 41.12 85 GLU A CA 1
ATOM 815 C C . GLU A 1 104 ? -0.022 22.659 9.516 1.00 40.36 85 GLU A C 1
ATOM 816 O O . GLU A 1 104 ? 0.221 23.875 9.559 1.00 39.69 85 GLU A O 1
ATOM 822 N N . ILE A 1 105 ? -1.168 22.124 9.930 1.00 38.24 86 ILE A N 1
ATOM 823 C CA . ILE A 1 105 ? -2.264 22.928 10.492 1.00 37.53 86 ILE A CA 1
ATOM 824 C C . ILE A 1 105 ? -1.809 23.708 11.742 1.00 38.10 86 ILE A C 1
ATOM 825 O O . ILE A 1 105 ? -2.109 24.900 11.852 1.00 39.43 86 ILE A O 1
ATOM 830 N N . ILE A 1 106 ? -1.067 23.047 12.636 1.00 36.27 87 ILE A N 1
ATOM 831 C CA . ILE A 1 106 ? -0.521 23.663 13.865 1.00 36.30 87 ILE A CA 1
ATOM 832 C C . ILE A 1 106 ? 0.354 24.871 13.511 1.00 37.93 87 ILE A C 1
ATOM 833 O O . ILE A 1 106 ? 0.225 25.928 14.118 1.00 38.38 87 ILE A O 1
ATOM 838 N N . ASP A 1 107 ? 1.199 24.729 12.498 1.00 38.64 88 ASP A N 1
ATOM 839 C CA . ASP A 1 107 ? 2.051 25.843 12.055 1.00 41.91 88 ASP A CA 1
ATOM 840 C C . ASP A 1 107 ? 1.225 27.026 11.540 1.00 42.52 88 ASP A C 1
ATOM 841 O O . ASP A 1 107 ? 1.520 28.160 11.898 1.00 44.91 88 ASP A O 1
ATOM 846 N N . VAL A 1 108 ? 0.192 26.750 10.736 1.00 40.95 89 VAL A N 1
ATOM 847 C CA . VAL A 1 108 ? -0.676 27.790 10.176 1.00 41.34 89 VAL A CA 1
ATOM 848 C C . VAL A 1 108 ? -1.465 28.527 11.265 1.00 45.21 89 VAL A C 1
ATOM 849 O O . VAL A 1 108 ? -1.588 29.751 11.214 1.00 44.89 89 VAL A O 1
ATOM 853 N N . LEU A 1 109 ? -1.987 27.781 12.235 1.00 47.27 90 LEU A N 1
ATOM 854 C CA . LEU A 1 109 ? -2.716 28.371 13.368 1.00 50.33 90 LEU A CA 1
ATOM 855 C C . LEU A 1 109 ? -1.773 29.165 14.300 1.00 54.79 90 LEU A C 1
ATOM 856 O O . LEU A 1 109 ? -2.148 30.229 14.788 1.00 57.47 90 LEU A O 1
ATOM 861 N N . GLN A 1 110 ? -0.556 28.669 14.519 1.00 57.96 91 GLN A N 1
ATOM 862 C CA . GLN A 1 110 ? 0.451 29.384 15.330 1.00 61.96 91 GLN A CA 1
ATOM 863 C C . GLN A 1 110 ? 1.029 30.663 14.659 1.00 63.48 91 GLN A C 1
ATOM 864 O O . GLN A 1 110 ? 1.807 31.361 15.311 1.00 64.97 91 GLN A O 1
ATOM 870 N N . THR A 1 111 ? 0.692 30.957 13.390 1.00 65.05 92 THR A N 1
ATOM 871 C CA . THR A 1 111 ? 1.164 32.178 12.698 1.00 66.87 92 THR A CA 1
ATOM 872 C C . THR A 1 111 ? 0.164 33.330 12.853 1.00 70.48 92 THR A C 1
ATOM 873 O O . THR A 1 111 ? -0.970 33.230 12.375 1.00 71.43 92 THR A O 1
ATOM 877 N N . HIS A 1 112 ? 0.599 34.408 13.514 1.00 73.96 93 HIS A N 1
ATOM 878 C CA . HIS A 1 112 ? -0.208 35.623 13.736 1.00 75.87 93 HIS A CA 1
ATOM 879 C C . HIS A 1 112 ? 0.645 36.881 13.923 1.00 76.20 93 HIS A C 1
ATOM 880 O O . HIS A 1 112 ? 0.188 37.990 13.641 1.00 76.10 93 HIS A O 1
ATOM 887 N N . GLU A 1 119 ? -6.083 38.513 6.544 1.00 54.26 100 GLU A N 1
ATOM 888 C CA . GLU A 1 119 ? -6.671 39.007 5.289 1.00 54.07 100 GLU A CA 1
ATOM 889 C C . GLU A 1 119 ? -7.750 38.053 4.743 1.00 51.97 100 GLU A C 1
ATOM 890 O O . GLU A 1 119 ? -7.860 36.912 5.203 1.00 51.77 100 GLU A O 1
ATOM 893 N N . LEU A 1 120 ? -8.534 38.525 3.767 1.00 48.78 101 LEU A N 1
ATOM 894 C CA . LEU A 1 120 ? -9.595 37.715 3.142 1.00 45.69 101 LEU A CA 1
ATOM 895 C C . LEU A 1 120 ? -9.018 36.512 2.423 1.00 44.03 101 LEU A C 1
ATOM 896 O O . LEU A 1 120 ? -7.939 36.609 1.840 1.00 44.71 101 LEU A O 1
ATOM 901 N N . VAL A 1 121 ? -9.771 35.414 2.431 1.00 42.15 102 VAL A N 1
ATOM 902 C CA . VAL A 1 121 ? -9.339 34.144 1.870 1.00 42.54 102 VAL A CA 1
ATOM 903 C C . VAL A 1 121 ? -10.146 33.770 0.631 1.00 42.40 102 VAL A C 1
ATOM 904 O O . VAL A 1 121 ? -11.370 33.681 0.682 1.00 40.07 102 VAL A O 1
ATOM 908 N N . SER A 1 122 ? -9.442 33.559 -0.478 1.00 42.73 103 SER A N 1
ATOM 909 C CA . SER A 1 122 ? -10.039 33.047 -1.699 1.00 45.45 103 SER A CA 1
ATOM 910 C C . SER A 1 122 ? -9.922 31.538 -1.610 1.00 48.31 103 SER A C 1
ATOM 911 O O . SER A 1 122 ? -9.004 31.015 -0.951 1.00 49.83 103 SER A O 1
ATOM 914 N N . VAL A 1 123 ? -10.837 30.845 -2.278 1.00 51.35 104 VAL A N 1
ATOM 915 C CA . VAL A 1 123 ? -10.822 29.377 -2.347 1.00 53.15 104 VAL A CA 1
ATOM 916 C C . VAL A 1 123 ? -10.801 28.986 -3.837 1.00 52.77 104 VAL A C 1
ATOM 917 O O . VAL A 1 123 ? -11.509 29.618 -4.629 1.00 51.51 104 VAL A O 1
ATOM 921 N N . PRO A 1 124 ? -9.964 27.986 -4.233 1.00 55.65 105 PRO A N 1
ATOM 922 C CA . PRO A 1 124 ? -9.872 27.617 -5.678 1.00 56.67 105 PRO A CA 1
ATOM 923 C C . PRO A 1 124 ? -11.184 27.125 -6.284 1.00 58.10 105 PRO A C 1
ATOM 924 O O . PRO A 1 124 ? -11.469 27.401 -7.452 1.00 60.34 105 PRO A O 1
ATOM 928 N N . TRP A 1 125 ? -11.949 26.392 -5.476 1.00 59.41 106 TRP A N 1
ATOM 929 C CA . TRP A 1 125 ? -13.261 25.872 -5.877 1.00 60.34 106 TRP A CA 1
ATOM 930 C C . TRP A 1 125 ? -14.309 26.988 -6.131 1.00 61.39 106 TRP A C 1
ATOM 931 O O . TRP A 1 125 ? -14.880 27.054 -7.228 1.00 63.51 106 TRP A O 1
ATOM 942 N N . GLU A 1 126 ? -14.500 27.885 -5.157 1.00 61.20 107 GLU A N 1
ATOM 943 C CA . GLU A 1 126 ? -15.516 28.973 -5.230 1.00 60.42 107 GLU A CA 1
ATOM 944 C C . GLU A 1 126 ? -15.006 30.331 -5.780 1.00 59.18 107 GLU A C 1
ATOM 945 O O . GLU A 1 126 ? -14.524 31.170 -5.021 1.00 63.19 107 GLU A O 1
ATOM 947 N N . THR A 1 127 ? -15.128 30.535 -7.089 1.00 54.95 108 THR A N 1
ATOM 948 C CA . THR A 1 127 ? -14.775 31.816 -7.762 1.00 51.43 108 THR A CA 1
ATOM 949 C C . THR A 1 127 ? -15.794 32.931 -7.365 1.00 47.13 108 THR A C 1
ATOM 950 O O . THR A 1 127 ? -16.955 32.616 -7.020 1.00 44.67 108 THR A O 1
ATOM 954 N N . GLY A 1 128 ? -15.364 34.203 -7.356 1.00 40.24 109 GLY A N 1
ATOM 955 C CA . GLY A 1 128 ? -16.253 35.333 -6.971 1.00 37.78 109 GLY A CA 1
ATOM 956 C C . GLY A 1 128 ? -16.671 35.461 -5.474 1.00 35.24 109 GLY A C 1
ATOM 957 O O . GLY A 1 128 ? -17.500 36.292 -5.089 1.00 35.72 109 GLY A O 1
ATOM 958 N N . VAL A 1 129 ? -16.144 34.636 -4.589 1.00 36.94 110 VAL A N 1
ATOM 959 C CA . VAL A 1 129 ? -16.478 34.774 -3.185 1.00 35.22 110 VAL A CA 1
ATOM 960 C C . VAL A 1 129 ? -15.187 34.722 -2.371 1.00 38.09 110 VAL A C 1
ATOM 961 O O . VAL A 1 129 ? -14.257 33.962 -2.697 1.00 36.17 110 VAL A O 1
ATOM 965 N N . LEU A 1 130 ? -15.124 35.546 -1.330 1.00 33.63 111 LEU A N 1
ATOM 966 C CA . LEU A 1 130 ? -13.984 35.553 -0.423 1.00 33.76 111 LEU A CA 1
ATOM 967 C C . LEU A 1 130 ? -14.541 35.490 0.965 1.00 31.87 111 LEU A C 1
ATOM 968 O O . LEU A 1 130 ? -15.596 36.071 1.242 1.00 31.36 111 LEU A O 1
ATOM 973 N N . TYR A 1 131 ? -13.818 34.796 1.836 1.00 32.32 112 TYR A N 1
ATOM 974 C CA . TYR A 1 131 ? -14.248 34.590 3.199 1.00 34.03 112 TYR A CA 1
ATOM 975 C C . TYR A 1 131 ? -13.244 35.148 4.180 1.00 34.36 112 TYR A C 1
ATOM 976 O O . TYR A 1 131 ? -12.047 35.219 3.887 1.00 32.90 112 TYR A O 1
ATOM 985 N N . THR A 1 132 ? -13.725 35.505 5.371 1.00 32.62 113 THR A N 1
ATOM 986 C CA . THR A 1 132 ? -12.818 35.938 6.428 1.00 32.94 113 THR A CA 1
ATOM 987 C C . THR A 1 132 ? -12.218 34.684 7.032 1.00 33.02 113 THR A C 1
ATOM 988 O O . THR A 1 132 ? -12.827 33.607 6.964 1.00 34.84 113 THR A O 1
ATOM 992 N N . ARG A 1 133 ? -11.038 34.808 7.640 1.00 35.23 114 ARG A N 1
ATOM 993 C CA A ARG A 1 133 ? -10.420 33.653 8.323 0.50 34.60 114 ARG A CA 1
ATOM 994 C CA B ARG A 1 133 ? -10.406 33.691 8.333 0.50 35.78 114 ARG A CA 1
ATOM 995 C C . ARG A 1 133 ? -11.398 33.180 9.380 1.00 33.28 114 ARG A C 1
ATOM 996 O O . ARG A 1 133 ? -11.617 31.970 9.513 1.00 33.25 114 ARG A O 1
ATOM 1011 N N . ASP A 1 134 ? -12.005 34.119 10.114 1.00 34.19 115 ASP A N 1
ATOM 1012 C CA . ASP A 1 134 ? -12.980 33.781 11.172 1.00 35.14 115 ASP A CA 1
ATOM 1013 C C . ASP A 1 134 ? -14.135 32.911 10.653 1.00 35.37 115 ASP A C 1
ATOM 1014 O O . ASP A 1 134 ? -14.506 31.911 11.280 1.00 34.57 115 ASP A O 1
ATOM 1019 N N . GLU A 1 135 ? -14.721 33.317 9.531 1.00 34.59 116 GLU A N 1
ATOM 1020 C CA . GLU A 1 135 ? -15.814 32.534 8.911 1.00 35.13 116 GLU A CA 1
ATOM 1021 C C . GLU A 1 135 ? -15.393 31.076 8.637 1.00 34.04 116 GLU A C 1
ATOM 1022 O O . GLU A 1 135 ? -16.130 30.130 8.956 1.00 34.63 116 GLU A O 1
ATOM 1028 N N . ILE A 1 136 ? -14.192 30.920 8.085 1.00 34.90 117 ILE A N 1
ATOM 1029 C CA . ILE A 1 136 ? -13.627 29.615 7.763 1.00 35.14 117 ILE A CA 1
ATOM 1030 C C . ILE A 1 136 ? -13.389 28.787 9.018 1.00 35.50 117 ILE A C 1
ATOM 1031 O O . ILE A 1 136 ? -13.748 27.619 9.042 1.00 36.09 117 ILE A O 1
ATOM 1036 N N . LEU A 1 137 ? -12.812 29.395 10.068 1.00 36.33 118 LEU A N 1
ATOM 1037 C CA . LEU A 1 137 ? -12.582 28.665 11.336 1.00 36.09 118 LEU A CA 1
ATOM 1038 C C . LEU A 1 137 ? -13.887 28.135 11.924 1.00 35.27 118 LEU A C 1
ATOM 1039 O O . LEU A 1 137 ? -13.947 26.972 12.330 1.00 36.66 118 LEU A O 1
ATOM 1044 N N . HIS A 1 138 ? -14.923 28.969 11.928 1.00 32.84 119 HIS A N 1
ATOM 1045 C CA . HIS A 1 138 ? -16.274 28.548 12.352 1.00 33.45 119 HIS A CA 1
ATOM 1046 C C . HIS A 1 138 ? -16.785 27.320 11.553 1.00 36.01 119 HIS A C 1
ATOM 1047 O O . HIS A 1 138 ? -17.294 26.366 12.129 1.00 36.25 119 HIS A O 1
ATOM 1054 N N . HIS A 1 139 ? -16.621 27.391 10.234 1.00 35.89 120 HIS A N 1
ATOM 1055 C CA . HIS A 1 139 ? -17.051 26.352 9.281 1.00 36.32 120 HIS A CA 1
ATOM 1056 C C . HIS A 1 139 ? -16.347 25.020 9.513 1.00 35.44 120 HIS A C 1
ATOM 1057 O O . HIS A 1 139 ? -17.018 23.985 9.576 1.00 36.72 120 HIS A O 1
ATOM 1064 N N . ILE A 1 140 ? -15.023 25.055 9.647 1.00 34.60 121 ILE A N 1
ATOM 1065 C CA . ILE A 1 140 ? -14.199 23.865 9.973 1.00 37.09 121 ILE A CA 1
ATOM 1066 C C . ILE A 1 140 ? -14.625 23.201 11.277 1.00 35.70 121 ILE A C 1
ATOM 1067 O O . ILE A 1 140 ? -14.790 21.977 11.360 1.00 36.65 121 ILE A O 1
ATOM 1072 N N . ILE A 1 141 ? -14.758 24.024 12.311 1.00 36.72 122 ILE A N 1
ATOM 1073 C CA . ILE A 1 141 ? -15.099 23.554 13.646 1.00 35.97 122 ILE A CA 1
ATOM 1074 C C . ILE A 1 141 ? -16.456 22.834 13.656 1.00 36.83 122 ILE A C 1
ATOM 1075 O O . ILE A 1 141 ? -16.556 21.708 14.134 1.00 36.22 122 ILE A O 1
ATOM 1080 N N . ALA A 1 142 ? -17.475 23.487 13.099 1.00 35.88 123 ALA A N 1
ATOM 1081 C CA . ALA A 1 142 ? -18.812 22.918 13.054 1.00 36.45 123 ALA A CA 1
ATOM 1082 C C . ALA A 1 142 ? -18.857 21.652 12.167 1.00 36.69 123 ALA A C 1
ATOM 1083 O O . ALA A 1 142 ? -19.535 20.678 12.495 1.00 37.13 123 ALA A O 1
ATOM 1085 N N . HIS A 1 143 ? -18.106 21.670 11.070 1.00 35.79 124 HIS A N 1
ATOM 1086 C CA . HIS A 1 143 ? -18.046 20.540 10.136 1.00 35.69 124 HIS A CA 1
ATOM 1087 C C . HIS A 1 143 ? -17.590 19.244 10.800 1.00 36.68 124 HIS A C 1
ATOM 1088 O O . HIS A 1 143 ? -18.206 18.206 10.573 1.00 37.13 124 HIS A O 1
ATOM 1095 N N . GLU A 1 144 ? -16.540 19.310 11.614 1.00 35.88 125 GLU A N 1
ATOM 1096 C CA . GLU A 1 144 ? -16.062 18.106 12.298 1.00 37.16 125 GLU A CA 1
ATOM 1097 C C . GLU A 1 144 ? -17.059 17.614 13.341 1.00 36.80 125 GLU A C 1
ATOM 1098 O O . GLU A 1 144 ? -17.418 16.442 13.335 1.00 36.94 125 GLU A O 1
ATOM 1104 N N . ILE A 1 145 ? -17.528 18.514 14.207 1.00 35.99 126 ILE A N 1
ATOM 1105 C CA . ILE A 1 145 ? -18.462 18.138 15.293 1.00 36.34 126 ILE A CA 1
ATOM 1106 C C . ILE A 1 145 ? -19.711 17.491 14.682 1.00 37.39 126 ILE A C 1
ATOM 1107 O O . ILE A 1 145 ? -20.213 16.483 15.180 1.00 35.04 126 ILE A O 1
ATOM 1112 N N . HIS A 1 146 ? -20.195 18.065 13.574 1.00 33.81 127 HIS A N 1
ATOM 1113 C CA . HIS A 1 146 ? -21.337 17.508 12.837 1.00 34.65 127 HIS A CA 1
ATOM 1114 C C . HIS A 1 146 ? -21.155 16.039 12.405 1.00 33.69 127 HIS A C 1
ATOM 1115 O O . HIS A 1 146 ? -21.988 15.186 12.691 1.00 35.95 127 HIS A O 1
ATOM 1122 N N . HIS A 1 147 ? -20.075 15.754 11.692 1.00 34.60 128 HIS A N 1
ATOM 1123 C CA . HIS A 1 147 ? -19.795 14.380 11.233 1.00 33.37 128 HIS A CA 1
ATOM 1124 C C . HIS A 1 147 ? -19.505 13.400 12.364 1.00 34.92 128 HIS A C 1
ATOM 1125 O O . HIS A 1 147 ? -19.895 12.226 12.297 1.00 34.43 128 HIS A O 1
ATOM 1132 N N . ILE A 1 148 ? -18.826 13.889 13.389 1.00 33.89 129 ILE A N 1
ATOM 1133 C CA . ILE A 1 148 ? -18.550 13.082 14.571 1.00 33.58 129 ILE A CA 1
ATOM 1134 C C . ILE A 1 148 ? -19.885 12.667 15.251 1.00 37.00 129 ILE A C 1
ATOM 1135 O O . ILE A 1 148 ? -20.002 11.534 15.769 1.00 33.41 129 ILE A O 1
ATOM 1140 N N . GLY A 1 149 ? -20.874 13.580 15.259 1.00 35.69 130 GLY A N 1
ATOM 1141 C CA . GLY A 1 149 ? -22.210 13.279 15.747 1.00 35.72 130 GLY A CA 1
ATOM 1142 C C . GLY A 1 149 ? -22.853 12.114 15.004 1.00 33.69 130 GLY A C 1
ATOM 1143 O O . GLY A 1 149 ? -23.527 11.253 15.617 1.00 38.83 130 GLY A O 1
ATOM 1144 N N . GLN A 1 150 ? -22.624 12.057 13.699 1.00 36.84 131 GLN A N 1
ATOM 1145 C CA . GLN A 1 150 ? -23.106 10.949 12.858 1.00 35.90 131 GLN A CA 1
ATOM 1146 C C . GLN A 1 150 ? -22.484 9.614 13.291 1.00 36.13 131 GLN A C 1
ATOM 1147 O O . GLN A 1 150 ? -23.190 8.623 13.407 1.00 34.63 131 GLN A O 1
ATOM 1153 N N . LEU A 1 151 ? -21.184 9.619 13.618 1.00 37.86 132 LEU A N 1
ATOM 1154 C CA . LEU A 1 151 ? -20.499 8.388 14.063 1.00 35.85 132 LEU A CA 1
ATOM 1155 C C . LEU A 1 151 ? -21.100 7.799 15.311 1.00 35.07 132 LEU A C 1
ATOM 1156 O O . LEU A 1 151 ? -21.182 6.584 15.423 1.00 35.40 132 LEU A O 1
ATOM 1161 N N . SER A 1 152 ? -21.547 8.651 16.233 1.00 36.99 133 SER A N 1
ATOM 1162 C CA . SER A 1 152 ? -22.159 8.168 17.479 1.00 36.74 133 SER A CA 1
ATOM 1163 C C . SER A 1 152 ? -23.445 7.378 17.258 1.00 36.21 133 SER A C 1
ATOM 1164 O O . SER A 1 152 ? -23.758 6.508 18.060 1.00 37.26 133 SER A O 1
ATOM 1167 N N . VAL A 1 153 ? -24.192 7.677 16.190 1.00 35.81 134 VAL A N 1
ATOM 1168 C CA . VAL A 1 153 ? -25.405 6.914 15.869 1.00 35.40 134 VAL A CA 1
ATOM 1169 C C . VAL A 1 153 ? -24.984 5.523 15.394 1.00 35.70 134 VAL A C 1
ATOM 1170 O O . VAL A 1 153 ? -25.485 4.518 15.899 1.00 34.80 134 VAL A O 1
ATOM 1174 N N . TRP A 1 154 ? -24.035 5.477 14.458 1.00 35.42 135 TRP A N 1
ATOM 1175 C CA . TRP A 1 154 ? -23.519 4.198 13.941 1.00 33.84 135 TRP A CA 1
ATOM 1176 C C . TRP A 1 154 ? -22.918 3.318 15.040 1.00 34.72 135 TRP A C 1
ATOM 1177 O O . TRP A 1 154 ? -23.128 2.109 15.052 1.00 35.36 135 TRP A O 1
ATOM 1188 N N . ALA A 1 155 ? -22.209 3.938 15.974 1.00 32.44 136 ALA A N 1
ATOM 1189 C CA . ALA A 1 155 ? -21.630 3.247 17.133 1.00 34.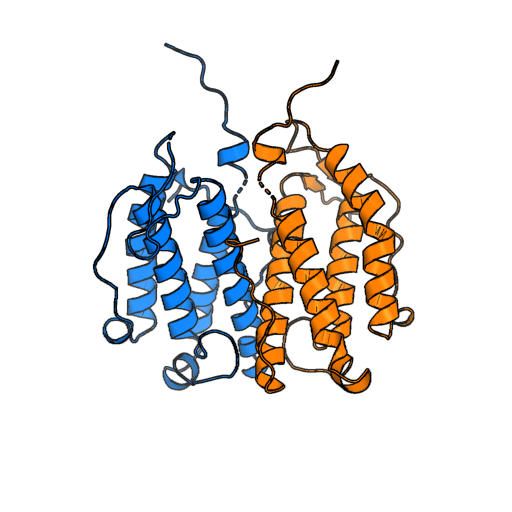25 136 ALA A CA 1
ATOM 1190 C C . ALA A 1 155 ? -22.715 2.463 17.879 1.00 34.36 136 ALA A C 1
ATOM 1191 O O . ALA A 1 155 ? -22.558 1.267 18.112 1.00 34.70 136 ALA A O 1
ATOM 1193 N N . ARG A 1 156 ? -23.830 3.131 18.184 1.00 35.58 137 ARG A N 1
ATOM 1194 C CA . ARG A 1 156 ? -24.965 2.493 18.888 1.00 38.30 137 ARG A CA 1
ATOM 1195 C C . ARG A 1 156 ? -25.661 1.440 18.029 1.00 38.72 137 ARG A C 1
ATOM 1196 O O . ARG A 1 156 ? -26.120 0.423 18.571 1.00 39.47 137 ARG A O 1
ATOM 1204 N N . GLU A 1 157 ? -25.726 1.671 16.713 1.00 37.26 138 GLU A N 1
ATOM 1205 C CA . GLU A 1 157 ? -26.242 0.665 15.760 1.00 37.60 138 GLU A CA 1
ATOM 1206 C C . GLU A 1 157 ? -25.360 -0.591 15.694 1.00 36.22 138 GLU A C 1
ATOM 1207 O O . GLU A 1 157 ? -25.857 -1.681 15.435 1.00 35.00 138 GLU A O 1
ATOM 1213 N N . LEU A 1 158 ? -24.067 -0.428 15.952 1.00 35.22 139 LEU A N 1
ATOM 1214 C CA . LEU A 1 158 ? -23.127 -1.548 16.066 1.00 36.34 139 LEU A CA 1
ATOM 1215 C C . LEU A 1 158 ? -23.116 -2.198 17.481 1.00 37.54 139 LEU A C 1
ATOM 1216 O O . LEU A 1 158 ? -22.345 -3.145 17.703 1.00 36.59 139 LEU A O 1
ATOM 1221 N N . LYS A 1 159 ? -23.962 -1.705 18.404 1.00 36.58 140 LYS A N 1
ATOM 1222 C CA . LYS A 1 159 ? -24.045 -2.156 19.813 1.00 37.82 140 LYS A CA 1
ATOM 1223 C C . LYS A 1 159 ? -22.733 -1.883 20.572 1.00 37.96 140 LYS A C 1
ATOM 1224 O O . LYS A 1 159 ? -22.289 -2.671 21.411 1.00 39.53 140 LYS A O 1
ATOM 1227 N N . LEU A 1 160 ? -22.138 -0.727 20.265 1.00 38.98 141 LEU A N 1
ATOM 1228 C CA . LEU A 1 160 ? -20.908 -0.250 20.895 1.00 38.10 141 LEU A CA 1
ATOM 1229 C C . LEU A 1 160 ? -21.171 1.097 21.546 1.00 38.55 141 LEU A C 1
ATOM 1230 O O . LEU A 1 160 ? -22.078 1.820 21.141 1.00 40.83 141 LEU A O 1
ATOM 1235 N N . SER A 1 161 ? -20.381 1.430 22.567 1.00 36.93 142 SER A N 1
ATOM 1236 C CA . SER A 1 161 ? -20.478 2.728 23.216 1.00 39.12 142 SER A CA 1
ATOM 1237 C C . SER A 1 161 ? -19.692 3.716 22.359 1.00 37.84 142 SER A C 1
ATOM 1238 O O . SER A 1 161 ? -18.556 3.429 22.024 1.00 36.52 142 SER A O 1
ATOM 1241 N N . PRO A 1 162 ? -20.285 4.866 21.994 1.00 39.05 143 PRO A N 1
ATOM 1242 C CA . PRO A 1 162 ? -19.489 5.852 21.290 1.00 39.65 143 PRO A CA 1
ATOM 1243 C C . PRO A 1 162 ? -18.479 6.535 22.219 1.00 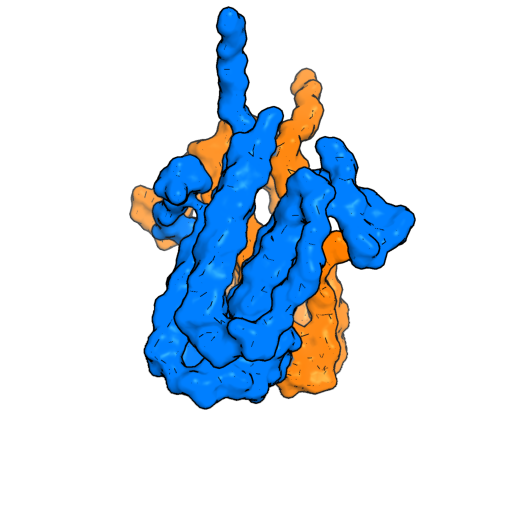38.63 143 PRO A C 1
ATOM 1244 O O . PRO A 1 162 ? -18.548 6.415 23.440 1.00 39.34 143 PRO A O 1
ATOM 1248 N N . VAL A 1 163 ? -17.550 7.231 21.604 1.00 38.93 144 VAL A N 1
ATOM 1249 C CA . VAL A 1 163 ? -16.572 8.063 22.284 1.00 39.12 144 VAL A CA 1
ATOM 1250 C C . VAL A 1 163 ? -17.298 9.311 22.808 1.00 38.51 144 VAL A C 1
ATOM 1251 O O . VAL A 1 163 ? -18.178 9.846 22.138 1.00 38.92 144 VAL A O 1
ATOM 1255 N N . SER A 1 164 ? -16.920 9.771 23.991 1.00 38.34 145 SER A N 1
ATOM 1256 C CA . SER A 1 164 ? -17.523 10.973 24.578 1.00 38.30 145 SER A CA 1
ATOM 1257 C C . SER A 1 164 ? -17.349 12.184 23.677 1.00 38.38 145 SER A C 1
ATOM 1258 O O . SER A 1 164 ? -16.302 12.349 23.040 1.00 38.54 145 SER A O 1
ATOM 1261 N N . ALA A 1 165 ? -18.402 12.986 23.593 1.00 38.18 146 ALA A N 1
ATOM 1262 C CA . ALA A 1 165 ? -18.397 14.272 22.898 1.00 37.25 146 ALA A CA 1
ATOM 1263 C C . ALA A 1 165 ? -18.349 15.448 23.891 1.00 37.80 146 ALA A C 1
ATOM 1264 O O . ALA A 1 165 ? -18.459 16.594 23.471 1.00 36.95 146 ALA A O 1
ATOM 1266 N N . SER A 1 166 ? -18.206 15.184 25.190 1.00 36.89 147 SER A N 1
ATOM 1267 C CA . SER A 1 166 ? -18.253 16.252 26.187 1.00 37.20 147 SER A CA 1
ATOM 1268 C C . SER A 1 166 ? -17.055 17.172 26.039 1.00 39.23 147 SER A C 1
ATOM 1269 O O . SER A 1 166 ? -15.935 16.696 25.906 1.00 36.81 147 SER A O 1
ATOM 1272 N N . PHE A 1 167 ? -17.310 18.476 26.027 1.00 39.48 148 PHE A N 1
ATOM 1273 C CA . PHE A 1 167 ? -16.230 19.483 26.079 1.00 39.29 148 PHE A CA 1
ATOM 1274 C C . PHE A 1 167 ? -15.824 19.618 27.530 1.00 39.25 148 PHE A C 1
ATOM 1275 O O . PHE A 1 167 ? -14.633 19.568 27.864 1.00 43.24 148 PHE A O 1
ATOM 1283 N N . ILE A 1 168 ? -16.825 19.829 28.392 1.00 37.85 149 ILE A N 1
ATOM 1284 C CA . ILE A 1 168 ? -16.669 19.914 29.818 1.00 39.85 149 ILE A CA 1
ATOM 1285 C C . ILE A 1 168 ? -16.055 18.641 30.406 1.00 39.36 149 ILE A C 1
ATOM 1286 O O . ILE A 1 168 ? -16.365 17.547 29.956 1.00 38.07 149 ILE A O 1
ATOM 1291 N N . GLY A 1 169 ? -15.184 18.815 31.399 1.00 37.34 150 GLY A N 1
ATOM 1292 C CA . GLY A 1 169 ? -14.544 17.718 32.095 1.00 39.97 150 GLY A CA 1
ATOM 1293 C C . GLY A 1 169 ? -13.386 17.062 31.372 1.00 39.10 150 GLY A C 1
ATOM 1294 O O . GLY A 1 169 ? -12.910 16.032 31.829 1.00 38.19 150 GLY A O 1
ATOM 1295 N N . ARG A 1 170 ? -12.901 17.697 30.302 1.00 38.98 151 ARG A N 1
ATOM 1296 C CA . ARG A 1 170 ? -11.823 17.197 29.459 1.00 40.18 151 ARG A CA 1
ATOM 1297 C C . ARG A 1 170 ? -10.614 18.126 29.550 1.00 41.36 151 ARG A C 1
ATOM 1298 O O . ARG A 1 170 ? -10.754 19.345 29.370 1.00 40.05 151 ARG A O 1
ATOM 1306 N N . THR A 1 171 ? -9.442 17.549 29.804 1.00 37.12 152 THR A N 1
ATOM 1307 C CA . THR A 1 171 ? -8.205 18.299 29.824 1.00 37.18 152 THR A CA 1
ATOM 1308 C C . THR A 1 171 ? -7.797 18.518 28.383 1.00 37.58 152 THR A C 1
ATOM 1309 O O . THR A 1 171 ? -7.625 17.564 27.644 1.00 36.93 152 THR A O 1
ATOM 1313 N N . LEU A 1 172 ? -7.649 19.778 28.004 1.00 35.20 153 LEU A N 1
ATOM 1314 C CA . LEU A 1 172 ? -7.259 20.146 26.641 1.00 34.64 153 LEU A CA 1
ATOM 1315 C C . LEU A 1 172 ? -5.755 20.346 26.534 1.00 38.15 153 LEU A C 1
ATOM 1316 O O . LEU A 1 172 ? -5.153 21.050 27.369 1.00 41.51 153 LEU A O 1
ATOM 1321 N N . LYS A 1 173 ? -5.149 19.688 25.553 1.00 36.89 154 LYS A N 1
ATOM 1322 C CA . LYS A 1 173 ? -3.724 19.810 25.270 1.00 41.78 154 LYS A CA 1
ATOM 1323 C C . LYS A 1 173 ? -3.576 21.055 24.409 1.00 42.04 154 LYS A C 1
ATOM 1324 O O . LYS A 1 173 ? -4.178 21.104 23.344 1.00 39.87 154 LYS A O 1
ATOM 1330 N N . PRO A 1 174 ? -2.799 22.073 24.857 1.00 44.50 155 PRO A N 1
ATOM 1331 C CA . PRO A 1 174 ? -2.670 23.272 24.005 1.00 43.59 155 PRO A CA 1
ATOM 1332 C C . PRO A 1 174 ? -2.013 23.012 22.640 1.00 44.05 155 PRO A C 1
ATOM 1333 O O . PRO A 1 174 ? -1.170 22.122 22.525 1.00 44.02 155 PRO A O 1
ATOM 1337 N N . ILE A 1 175 ? -2.394 23.806 21.636 1.00 44.03 156 ILE A N 1
ATOM 1338 C CA . ILE A 1 175 ? -1.838 23.713 20.277 1.00 46.23 156 ILE A CA 1
ATOM 1339 C C . ILE A 1 175 ? -0.295 23.746 20.343 1.00 47.31 156 ILE A C 1
ATOM 1340 O O . ILE A 1 175 ? 0.343 22.917 19.694 1.00 47.53 156 ILE A O 1
ATOM 1345 N N . HIS A 1 176 ? 0.278 24.617 21.192 1.00 50.78 157 HIS A N 1
ATOM 1346 C CA . HIS A 1 176 ? 1.762 24.707 21.363 1.00 52.27 157 HIS A CA 1
ATOM 1347 C C . HIS A 1 176 ? 2.424 23.424 21.931 1.00 53.49 157 HIS A C 1
ATOM 1348 O O . HIS A 1 176 ? 3.608 23.179 21.657 1.00 54.44 157 HIS A O 1
ATOM 1355 N N . SER A 1 177 ? 1.664 22.621 22.687 1.00 52.80 158 SER A N 1
ATOM 1356 C CA . SER A 1 177 ? 2.153 21.342 23.260 1.00 52.77 158 SER A CA 1
ATOM 1357 C C . SER A 1 177 ? 2.234 20.156 22.277 1.00 51.75 158 SER A C 1
ATOM 1358 O O . SER A 1 177 ? 2.722 19.089 22.656 1.00 54.61 158 SER A O 1
ATOM 1361 N N . TYR A 1 178 ? 1.746 20.321 21.043 1.00 48.31 159 TYR A N 1
ATOM 1362 C CA . TYR A 1 178 ? 1.928 19.309 19.973 1.00 47.10 159 TYR A CA 1
ATOM 1363 C C . TYR A 1 178 ? 3.351 19.428 19.386 1.00 47.49 159 TYR A C 1
ATOM 1364 O O . TYR A 1 178 ? 3.732 18.720 18.446 1.00 44.98 159 TYR A O 1
ATOM 1374 N N . HIS B 1 9 ? -20.844 54.440 30.052 1.00 57.05 -10 HIS B N 1
ATOM 1375 C CA . HIS B 1 9 ? -19.900 54.280 28.898 1.00 57.06 -10 HIS B CA 1
ATOM 1376 C C . HIS B 1 9 ? -19.989 52.872 28.310 1.00 56.57 -10 HIS B C 1
ATOM 1377 O O . HIS B 1 9 ? -19.867 51.888 29.044 1.00 56.40 -10 HIS B O 1
ATOM 1384 N N . HIS B 1 10 ? -20.159 52.798 26.986 1.00 56.65 -9 HIS B N 1
ATOM 1385 C CA . HIS B 1 10 ? -20.256 51.533 26.240 1.00 57.88 -9 HIS B CA 1
ATOM 1386 C C . HIS B 1 10 ? -18.943 51.239 25.524 1.00 56.42 -9 HIS B C 1
ATOM 1387 O O . HIS B 1 10 ? -18.294 52.160 25.011 1.00 55.48 -9 HIS B O 1
ATOM 1394 N N . HIS B 1 11 ? -18.563 49.958 25.518 1.00 55.52 -8 HIS B N 1
ATOM 1395 C CA . HIS B 1 11 ? -17.394 49.451 24.795 1.00 55.35 -8 HIS B CA 1
ATOM 1396 C C . HIS B 1 11 ? -17.849 48.683 23.563 1.00 52.97 -8 HIS B C 1
ATOM 1397 O O . HIS B 1 11 ? -18.953 48.111 23.542 1.00 50.73 -8 HIS B O 1
ATOM 1404 N N . HIS B 1 12 ? -16.973 48.648 22.559 1.00 50.11 -7 HIS B N 1
ATOM 1405 C CA . HIS B 1 12 ? -17.206 47.887 21.337 1.00 49.28 -7 HIS B CA 1
ATOM 1406 C C . HIS B 1 12 ? -17.222 46.403 21.720 1.00 49.74 -7 HIS B C 1
ATOM 1407 O O . HIS B 1 12 ? -16.476 46.006 22.626 1.00 45.31 -7 HIS B O 1
ATOM 1414 N N . GLU B 1 13 ? -18.074 45.603 21.062 1.00 52.29 -6 GLU B N 1
ATOM 1415 C CA . GLU B 1 13 ? -18.124 44.146 21.308 1.00 54.94 -6 GLU B CA 1
ATOM 1416 C C . GLU B 1 13 ? -16.749 43.550 21.047 1.00 52.67 -6 GLU B C 1
ATOM 1417 O O . GLU B 1 13 ? -16.133 43.869 20.019 1.00 54.19 -6 GLU B O 1
ATOM 1423 N N . ASN B 1 14 ? -16.257 42.738 21.987 1.00 49.13 -5 ASN B N 1
ATOM 1424 C CA . ASN B 1 14 ? -14.936 42.128 21.839 1.00 47.57 -5 ASN B CA 1
ATOM 1425 C C . ASN B 1 14 ? -15.036 40.968 20.830 1.00 45.84 -5 ASN B C 1
ATOM 1426 O O . ASN B 1 14 ? -16.097 40.340 20.692 1.00 42.57 -5 ASN B O 1
ATOM 1431 N N . LEU B 1 15 ? -13.947 40.748 20.092 1.00 44.28 -4 LEU B N 1
ATOM 1432 C CA . LEU B 1 15 ? -13.877 39.711 19.043 1.00 43.12 -4 LEU B CA 1
ATOM 1433 C C . LEU B 1 15 ? -14.202 38.310 19.548 1.00 41.97 -4 LEU B C 1
ATOM 1434 O O . LEU B 1 15 ? -14.840 37.547 18.835 1.00 43.29 -4 LEU B O 1
ATOM 1439 N N . TYR B 1 16 ? -13.750 37.992 20.762 1.00 43.02 -3 TYR B N 1
ATOM 1440 C CA . TYR B 1 16 ? -14.030 36.697 21.397 1.00 43.71 -3 TYR B CA 1
ATOM 1441 C C . TYR B 1 16 ? -15.540 36.501 21.510 1.00 43.37 -3 TYR B C 1
ATOM 1442 O O . TYR B 1 16 ? -16.081 35.477 21.055 1.00 39.73 -3 TYR B O 1
ATOM 1451 N N . PHE B 1 17 ? -16.217 37.500 22.066 1.00 41.55 -2 PHE B N 1
ATOM 1452 C CA . PHE B 1 17 ? -17.668 37.424 22.231 1.00 42.69 -2 PHE B CA 1
ATOM 1453 C C . PHE B 1 17 ? -18.399 37.308 20.874 1.00 39.00 -2 PHE B C 1
ATOM 1454 O O . PHE B 1 17 ? -19.269 36.460 20.741 1.00 42.64 -2 PHE B O 1
ATOM 1462 N N . GLN B 1 18 ? -18.023 38.107 19.881 1.00 39.27 -1 GLN B N 1
ATOM 1463 C CA . GLN B 1 18 ? -18.606 38.003 18.528 1.00 39.51 -1 GLN B CA 1
ATOM 1464 C C . GLN B 1 18 ? -18.438 36.591 17.897 1.00 40.50 -1 GLN B C 1
ATOM 1465 O O . GLN B 1 18 ? -19.377 36.057 17.276 1.00 36.21 -1 GLN B O 1
ATOM 1471 N N . GLY B 1 19 ? -17.256 35.998 18.075 1.00 40.41 0 GLY B N 1
ATOM 1472 C CA . GLY B 1 19 ? -16.951 34.624 17.589 1.00 40.08 0 GLY B CA 1
ATOM 1473 C C . GLY B 1 19 ? -17.795 33.564 18.261 1.00 38.68 0 GLY B C 1
ATOM 1474 O O . GLY B 1 19 ? -18.299 32.654 17.610 1.00 39.70 0 GLY B O 1
ATOM 1491 N N . LYS B 1 22 ? -21.552 34.010 17.042 1.00 37.42 3 LYS B N 1
ATOM 1492 C CA . LYS B 1 22 ? -21.757 33.466 15.691 1.00 39.02 3 LYS B CA 1
ATOM 1493 C C . LYS B 1 22 ? -22.152 31.980 15.711 1.00 35.96 3 LYS B C 1
ATOM 1494 O O . LYS B 1 22 ? -22.958 31.543 14.891 1.00 33.85 3 LYS B O 1
ATOM 1500 N N . PHE B 1 23 ? -21.565 31.213 16.630 1.00 35.15 4 PHE B N 1
ATOM 1501 C CA . PHE B 1 23 ? -21.929 29.809 16.796 1.00 34.82 4 PHE B CA 1
ATOM 1502 C C . PHE B 1 23 ? -23.351 29.678 17.337 1.00 35.04 4 PHE B C 1
ATOM 1503 O O . PHE B 1 23 ? -24.088 28.803 16.873 1.00 36.26 4 PHE B O 1
ATOM 1511 N N . PHE B 1 24 ? -23.725 30.487 18.336 1.00 35.89 5 PHE B N 1
ATOM 1512 C CA . PHE B 1 24 ? -25.100 30.462 18.839 1.00 34.59 5 PHE B CA 1
ATOM 1513 C C . PHE B 1 24 ? -26.128 30.771 17.753 1.00 36.91 5 PHE B C 1
ATOM 1514 O O . PHE B 1 24 ? -27.123 30.045 17.605 1.00 37.54 5 PHE B O 1
ATOM 1522 N N . GLU B 1 25 ? -25.870 31.829 17.004 1.00 35.47 6 GLU B N 1
ATOM 1523 C CA . GLU B 1 25 ? -26.779 32.273 15.912 1.00 39.61 6 GLU B CA 1
ATOM 1524 C C . GLU B 1 25 ? -26.938 31.173 14.870 1.00 36.79 6 GLU B C 1
ATOM 1525 O O . GLU B 1 25 ? -28.054 30.877 14.430 1.00 34.12 6 GLU B O 1
ATOM 1531 N N . TYR B 1 26 ? -25.801 30.573 14.480 1.00 35.54 7 TYR B N 1
ATOM 1532 C CA . TYR B 1 26 ? -25.772 29.399 13.599 1.00 33.33 7 TYR B CA 1
ATOM 1533 C C . TYR B 1 26 ? -26.646 28.256 14.168 1.00 34.04 7 TYR B C 1
ATOM 1534 O O . TYR B 1 26 ? -27.533 27.713 13.466 1.00 34.37 7 TYR B O 1
ATOM 1543 N N . ASN B 1 27 ? -26.392 27.895 15.427 1.00 33.90 8 ASN B N 1
ATOM 1544 C CA . ASN B 1 27 ? -27.134 26.809 16.059 1.00 34.08 8 ASN B CA 1
ATOM 1545 C C . ASN B 1 27 ? -28.658 27.054 16.056 1.00 34.65 8 ASN B C 1
ATOM 1546 O O . ASN B 1 27 ? -29.439 26.162 15.691 1.00 34.50 8 ASN B O 1
ATOM 1551 N N . TRP B 1 28 ? -29.044 28.269 16.435 1.00 35.94 9 TRP B N 1
ATOM 1552 C CA . TRP B 1 28 ? -30.461 28.639 16.537 1.00 36.02 9 TRP B CA 1
ATOM 1553 C C . TRP B 1 28 ? -31.131 28.601 15.175 1.00 36.52 9 TRP B C 1
ATOM 1554 O O . TRP B 1 28 ? -32.237 28.088 15.057 1.00 35.71 9 TRP B O 1
ATOM 1565 N N . GLN B 1 29 ? -30.445 29.110 14.148 1.00 33.84 10 GLN B N 1
ATOM 1566 C CA . GLN B 1 29 ? -30.989 29.071 12.797 1.00 37.63 10 GLN B CA 1
ATOM 1567 C C . GLN B 1 29 ? -31.189 27.622 12.316 1.00 36.89 10 GLN B C 1
ATOM 1568 O O . GLN B 1 29 ? -32.245 27.299 11.785 1.00 37.57 10 GLN B O 1
ATOM 1574 N N . VAL B 1 30 ? -30.164 26.783 12.481 1.00 37.75 11 VAL B N 1
ATOM 1575 C CA . VAL B 1 30 ? -30.213 25.359 12.089 1.00 35.00 11 VAL B CA 1
ATOM 1576 C C . VAL B 1 30 ? -31.347 24.648 12.838 1.00 36.01 11 VAL B C 1
ATOM 1577 O O . VAL B 1 30 ? -32.108 23.898 12.219 1.00 35.58 11 VAL B O 1
ATOM 1581 N N . ARG B 1 31 ? -31.471 24.922 14.144 1.00 32.96 12 ARG B N 1
ATOM 1582 C CA . ARG B 1 31 ? -32.517 24.311 14.974 1.00 35.07 12 ARG B CA 1
ATOM 1583 C C . ARG B 1 31 ? -33.918 24.600 14.408 1.00 37.74 12 ARG B C 1
ATOM 1584 O O . ARG B 1 31 ? -34.742 23.676 14.281 1.00 38.57 12 ARG B O 1
ATOM 1592 N N . ASP B 1 32 ? -34.155 25.870 14.048 1.00 37.48 13 ASP B N 1
ATOM 1593 C CA . ASP B 1 32 ? -35.435 26.303 13.467 1.00 37.58 13 ASP B CA 1
ATOM 1594 C C . ASP B 1 32 ? -35.744 25.540 12.183 1.00 36.18 13 ASP B C 1
ATOM 1595 O O . ASP B 1 32 ? -36.887 25.135 11.981 1.00 35.19 13 ASP B O 1
ATOM 1600 N N . GLN B 1 33 ? -34.709 25.318 11.364 1.00 35.14 14 GLN B N 1
ATOM 1601 C CA . GLN B 1 33 ? -34.823 24.537 10.134 1.00 37.96 14 GLN B CA 1
ATOM 1602 C C . GLN B 1 33 ? -35.150 23.073 10.429 1.00 37.71 14 GLN B C 1
ATOM 1603 O O . GLN B 1 33 ? -35.911 22.474 9.687 1.00 37.18 14 GLN B O 1
ATOM 1609 N N . TRP B 1 34 ? -34.602 22.509 11.504 1.00 35.69 15 TRP B N 1
ATOM 1610 C CA . TRP B 1 34 ? -34.987 21.147 11.918 1.00 35.95 15 TRP B CA 1
ATOM 1611 C C . TRP B 1 34 ? -36.434 21.104 12.418 1.00 35.56 15 TRP B C 1
ATOM 1612 O O . TRP B 1 34 ? -37.155 20.136 12.115 1.00 35.28 15 TRP B O 1
ATOM 1623 N N . PHE B 1 35 ? -36.878 22.140 13.145 1.00 36.20 16 PHE B N 1
ATOM 1624 C CA . PHE B 1 35 ? -38.284 22.197 13.578 1.00 35.63 16 PHE B CA 1
ATOM 1625 C C . PHE B 1 35 ? -39.209 22.143 12.354 1.00 34.57 16 PHE B C 1
ATOM 1626 O O . PHE B 1 35 ? -40.186 21.388 12.363 1.00 31.81 16 PHE B O 1
ATOM 1634 N N . THR B 1 36 ? -38.879 22.908 11.304 1.00 33.92 17 THR B N 1
ATOM 1635 C CA . THR B 1 36 ? -39.640 22.875 10.037 1.00 33.24 17 THR B CA 1
ATOM 1636 C C . THR B 1 36 ? -39.612 21.497 9.364 1.00 33.74 17 THR B C 1
ATOM 1637 O O . THR B 1 36 ? -40.654 20.994 8.891 1.00 35.17 17 THR B O 1
ATOM 1641 N N . TRP B 1 37 ? -38.412 20.924 9.296 1.00 35.45 18 TRP B N 1
ATOM 1642 C CA . TRP B 1 37 ? -38.186 19.583 8.765 1.00 35.69 18 TRP B CA 1
ATOM 1643 C C . TRP B 1 37 ? -39.054 18.560 9.510 1.00 36.78 18 TRP B C 1
ATOM 1644 O O . TRP B 1 37 ? -39.717 17.750 8.872 1.00 37.40 18 TRP B O 1
ATOM 1655 N N . CYS B 1 38 ? -39.088 18.631 10.841 1.00 36.94 19 CYS B N 1
ATOM 1656 C CA . CYS B 1 38 ? -39.914 17.703 11.649 1.00 39.40 19 CYS B CA 1
ATOM 1657 C C . CYS B 1 38 ? -41.419 17.716 11.341 1.00 39.19 19 CYS B C 1
ATOM 1658 O O . CYS B 1 38 ? -42.113 16.736 11.641 1.00 38.84 19 CYS B O 1
ATOM 1661 N N . HIS B 1 39 ? -41.913 18.818 10.767 1.00 40.83 20 HIS B N 1
ATOM 1662 C CA . HIS B 1 39 ? -43.338 18.971 10.431 1.00 42.15 20 HIS B CA 1
ATOM 1663 C C . HIS B 1 39 ? -43.869 17.901 9.461 1.00 43.73 20 HIS B C 1
ATOM 1664 O O . HIS B 1 39 ? -45.070 17.610 9.473 1.00 45.23 20 HIS B O 1
ATOM 1671 N N . GLN B 1 40 ? -42.983 17.325 8.641 1.00 43.19 21 GLN B N 1
ATOM 1672 C CA . GLN B 1 40 ? -43.358 16.253 7.706 1.00 43.31 21 GLN B CA 1
ATOM 1673 C C . GLN B 1 40 ? -43.510 14.861 8.349 1.00 42.94 21 GLN B C 1
ATOM 1674 O O . GLN B 1 40 ? -43.934 13.926 7.662 1.00 43.57 21 GLN B O 1
ATOM 1680 N N . LEU B 1 41 ? -43.185 14.731 9.640 1.00 41.95 22 LEU B N 1
ATOM 1681 C CA . LEU B 1 41 ? -43.318 13.479 10.381 1.00 41.82 22 LEU B CA 1
ATOM 1682 C C . LEU B 1 41 ? -44.503 13.515 11.329 1.00 42.31 22 LEU B C 1
ATOM 1683 O O . LEU B 1 41 ? -44.875 14.576 11.817 1.00 44.20 22 LEU B O 1
ATOM 1688 N N . THR B 1 42 ? -45.045 12.335 11.624 1.00 41.59 23 THR B N 1
ATOM 1689 C CA . THR B 1 42 ? -46.126 12.174 12.598 1.00 40.74 23 THR B CA 1
ATOM 1690 C C . THR B 1 42 ? -45.525 12.247 13.997 1.00 41.95 23 THR B C 1
ATOM 1691 O O . THR B 1 42 ? -44.320 12.048 14.158 1.00 40.65 23 THR B O 1
ATOM 1695 N N . THR B 1 43 ? -46.347 12.498 15.015 1.00 42.70 24 THR B N 1
ATOM 1696 C CA . THR B 1 43 ? -45.844 12.538 16.412 1.00 44.01 24 THR B CA 1
ATOM 1697 C C . THR B 1 43 ? -45.254 11.173 16.818 1.00 44.00 24 THR B C 1
ATOM 1698 O O . THR B 1 43 ? -44.280 11.129 17.551 1.00 43.55 24 THR B O 1
ATOM 1702 N N . GLU B 1 44 ? -45.852 10.084 16.320 1.00 44.52 25 GLU B N 1
ATOM 1703 C CA . GLU B 1 44 ? -45.349 8.717 16.537 1.00 45.44 25 GLU B CA 1
ATOM 1704 C C . GLU B 1 44 ? -43.931 8.555 15.962 1.00 44.65 25 GLU B C 1
ATOM 1705 O O . GLU B 1 44 ? -43.054 8.010 16.641 1.00 43.67 25 GLU B O 1
ATOM 1708 N N . GLU B 1 45 ? -43.726 9.027 14.724 1.00 44.01 26 GLU B N 1
ATOM 1709 C CA . GLU B 1 45 ? -42.398 9.037 14.068 1.00 45.13 26 GLU B CA 1
ATOM 1710 C C . GLU B 1 45 ? -41.384 9.875 14.877 1.00 42.38 26 GLU B C 1
ATOM 1711 O O . GLU B 1 45 ? -40.259 9.433 15.148 1.00 39.22 26 GLU B O 1
ATOM 1717 N N . LEU B 1 46 ? -41.808 11.070 15.284 1.00 40.86 27 LEU B N 1
ATOM 1718 C CA . LEU B 1 46 ? -40.982 11.966 16.106 1.00 39.39 27 LEU B CA 1
ATOM 1719 C C . LEU B 1 46 ? -40.606 11.361 17.474 1.00 39.87 27 LEU B C 1
ATOM 1720 O O . LEU B 1 46 ? -39.512 11.615 17.972 1.00 38.91 27 LEU B O 1
ATOM 1725 N N . LEU B 1 47 ? -41.486 10.523 18.035 1.00 40.02 28 LEU B N 1
ATOM 1726 C CA . LEU B 1 47 ? -41.257 9.855 19.339 1.00 40.91 28 LEU B CA 1
ATOM 1727 C C . LEU B 1 47 ? -40.682 8.427 19.274 1.00 40.47 28 LEU B C 1
ATOM 1728 O O . LEU B 1 47 ? -40.270 7.909 20.314 1.00 41.82 28 LEU B O 1
ATOM 1733 N N . LYS B 1 48 ? -40.652 7.813 18.087 1.00 40.32 29 LYS B N 1
ATOM 1734 C CA . LYS B 1 48 ? -40.150 6.435 17.897 1.00 41.49 29 LYS B CA 1
ATOM 1735 C C . LYS B 1 48 ? -38.700 6.313 18.329 1.00 39.01 29 LYS B C 1
ATOM 1736 O O . LYS B 1 48 ? -37.861 7.040 17.826 1.00 37.35 29 LYS B O 1
ATOM 1742 N N . ASN B 1 49 ? -38.414 5.400 19.255 1.00 41.02 30 ASN B N 1
ATOM 1743 C CA . ASN B 1 49 ? -37.040 5.203 19.728 1.00 43.18 30 ASN B CA 1
ATOM 1744 C C . ASN B 1 49 ? -36.192 4.478 18.675 1.00 43.77 30 ASN B C 1
ATOM 1745 O O . ASN B 1 49 ? -36.633 3.533 18.037 1.00 41.99 30 ASN B O 1
ATOM 1750 N N . ARG B 1 50 ? -34.984 5.005 18.498 1.00 44.68 31 ARG B N 1
ATOM 1751 C CA . ARG B 1 50 ? -33.993 4.568 17.544 1.00 46.32 31 ARG B CA 1
ATOM 1752 C C . ARG B 1 50 ? -32.702 4.426 18.344 1.00 47.77 31 ARG B C 1
ATOM 1753 O O . ARG B 1 50 ? -32.655 4.787 19.530 1.00 49.34 31 ARG B O 1
ATOM 1761 N N . LEU B 1 51 ? -31.659 3.920 17.699 1.00 48.70 32 LEU B N 1
ATOM 1762 C CA . LEU B 1 51 ? -30.352 3.734 18.349 1.00 47.93 32 LEU B CA 1
ATOM 1763 C C . LEU B 1 51 ? -29.513 4.978 18.109 1.00 46.41 32 LEU B C 1
ATOM 1764 O O . LEU B 1 51 ? -29.467 5.467 16.993 1.00 46.93 32 LEU B O 1
ATOM 1769 N N . GLY B 1 52 ? -28.850 5.479 19.146 1.00 44.79 33 GLY B N 1
ATOM 1770 C CA . GLY B 1 52 ? -28.004 6.678 19.042 1.00 45.50 33 GLY B CA 1
ATOM 1771 C C . GLY B 1 52 ? -28.505 7.789 19.944 1.00 46.30 33 GLY B C 1
ATOM 1772 O O . GLY B 1 52 ? -29.720 7.951 20.117 1.00 43.44 33 GLY B O 1
ATOM 1773 N N . GLY B 1 53 ? -27.564 8.534 20.523 1.00 47.83 34 GLY B N 1
ATOM 1774 C CA . GLY B 1 53 ? -27.844 9.670 21.413 1.00 47.53 34 GLY B CA 1
ATOM 1775 C C . GLY B 1 53 ? -28.958 9.418 22.413 1.00 47.26 34 GLY B C 1
ATOM 1776 O O . GLY B 1 53 ? -28.967 8.380 23.075 1.00 46.06 34 GLY B O 1
ATOM 1777 N N . VAL B 1 54 ? -29.922 10.338 22.472 1.00 47.42 35 VAL B N 1
ATOM 1778 C CA . VAL B 1 54 ? -31.078 10.202 23.375 1.00 47.17 35 VAL B CA 1
ATOM 1779 C C . VAL B 1 54 ? -32.279 9.497 22.674 1.00 47.26 35 VAL B C 1
ATOM 1780 O O . VAL B 1 54 ? -33.427 9.637 23.094 1.00 47.24 35 VAL B O 1
ATOM 1784 N N . GLU B 1 55 ? -31.985 8.759 21.597 1.00 46.25 36 GLU B N 1
ATOM 1785 C CA . GLU B 1 55 ? -32.887 7.790 20.929 1.00 45.97 36 GLU B CA 1
ATOM 1786 C C . GLU B 1 55 ? -34.106 8.228 20.101 1.00 43.97 36 GLU B C 1
ATOM 1787 O O . GLU B 1 55 ? -34.474 7.460 19.192 1.00 44.99 36 GLU B O 1
ATOM 1793 N N . ASN B 1 56 ? -34.772 9.344 20.393 1.00 38.53 37 ASN B N 1
ATOM 1794 C CA . ASN B 1 56 ? -35.868 9.783 19.488 1.00 37.94 37 ASN B CA 1
ATOM 1795 C C . ASN B 1 56 ? -35.659 11.216 19.051 1.00 36.00 37 ASN B C 1
ATOM 1796 O O . ASN B 1 56 ? -34.960 11.960 19.712 1.00 34.66 37 ASN B O 1
ATOM 1801 N N . ILE B 1 57 ? -36.250 11.569 17.908 1.00 36.37 38 ILE B N 1
ATOM 1802 C CA . ILE B 1 57 ? -36.083 12.904 17.309 1.00 36.74 38 ILE B CA 1
ATOM 1803 C C . ILE B 1 57 ? -36.588 14.029 18.212 1.00 37.31 38 ILE B C 1
ATOM 1804 O O . ILE B 1 57 ? -35.903 15.026 18.412 1.00 38.31 38 ILE B O 1
ATOM 1809 N N . LEU B 1 58 ? -37.793 13.859 18.750 1.00 37.74 39 LEU B N 1
ATOM 1810 C CA . LEU B 1 58 ? -38.400 14.889 19.584 1.00 36.43 39 LEU B CA 1
ATOM 1811 C C . LEU B 1 58 ? -37.639 15.099 20.905 1.00 36.23 39 LEU B C 1
ATOM 1812 O O . LEU B 1 58 ? -37.435 16.238 21.305 1.00 35.91 39 LEU B O 1
ATOM 1817 N N . TYR B 1 59 ? -37.211 14.013 21.553 1.00 35.60 40 TYR B N 1
ATOM 1818 C CA . TYR B 1 59 ? -36.435 14.115 22.791 1.00 35.95 40 TYR B CA 1
ATOM 1819 C C . TYR B 1 59 ? -35.042 14.698 22.555 1.00 35.18 40 TYR B C 1
ATOM 1820 O O . TYR B 1 59 ? -34.523 15.382 23.428 1.00 36.45 40 TYR B O 1
ATOM 1829 N N . THR B 1 60 ? -34.457 14.446 21.381 1.00 37.36 41 THR B N 1
ATOM 1830 C CA . THR B 1 60 ? -33.191 15.056 21.002 1.00 36.41 41 THR B CA 1
ATOM 1831 C C . THR B 1 60 ? -33.320 16.578 20.977 1.00 36.29 41 THR B C 1
ATOM 1832 O O . THR B 1 60 ? -32.468 17.278 21.535 1.00 37.99 41 THR B O 1
ATOM 1836 N N . LEU B 1 61 ? -34.384 17.081 20.353 1.00 35.65 42 LEU B N 1
ATOM 1837 C CA . LEU B 1 61 ? -34.625 18.521 20.291 1.00 35.88 42 LEU B CA 1
ATOM 1838 C C . LEU B 1 61 ? -34.884 19.090 21.696 1.00 37.01 42 LEU B C 1
ATOM 1839 O O . LEU B 1 61 ? -34.279 20.104 22.061 1.00 36.13 42 LEU B O 1
ATOM 1844 N N . PHE B 1 62 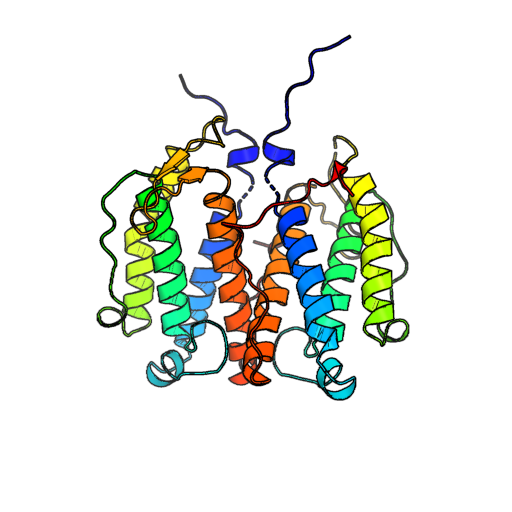? -35.731 18.415 22.482 1.00 36.30 43 PHE B N 1
ATOM 1845 C CA . PHE B 1 62 ? -36.001 18.810 23.881 1.00 34.59 43 PHE B CA 1
ATOM 1846 C C . PHE B 1 62 ? -34.718 18.876 24.707 1.00 35.13 43 PHE B C 1
ATOM 1847 O O . PHE B 1 62 ? -34.510 19.830 25.468 1.00 34.64 43 PHE B O 1
ATOM 1855 N N . HIS B 1 63 ? -33.901 17.827 24.573 1.00 33.87 44 HIS B N 1
ATOM 1856 C CA . HIS B 1 63 ? -32.628 17.681 25.282 1.00 34.68 44 HIS B CA 1
ATOM 1857 C C . HIS B 1 63 ? -31.674 18.827 24.971 1.00 35.70 44 HIS B C 1
ATOM 1858 O O . HIS B 1 63 ? -31.067 19.370 25.870 1.00 33.92 44 HIS B O 1
ATOM 1865 N N . ILE B 1 64 ? -31.545 19.165 23.694 1.00 33.47 45 ILE B N 1
ATOM 1866 C CA . ILE B 1 64 ? -30.728 20.306 23.275 1.00 34.43 45 ILE B CA 1
ATOM 1867 C C . ILE B 1 64 ? -31.186 21.587 23.977 1.00 33.94 45 ILE B C 1
ATOM 1868 O O . ILE B 1 64 ? -30.378 22.297 24.578 1.00 34.46 45 ILE B O 1
ATOM 1873 N N . ILE B 1 65 ? -32.492 21.853 23.902 1.00 34.14 46 ILE B N 1
ATOM 1874 C CA . ILE B 1 65 ? -33.124 23.034 24.518 1.00 35.80 46 ILE B CA 1
ATOM 1875 C C . ILE B 1 65 ? -32.893 23.044 26.026 1.00 34.90 46 ILE B C 1
ATOM 1876 O O . ILE B 1 65 ? -32.488 24.065 26.604 1.00 35.98 46 ILE B O 1
ATOM 1881 N N . ASP B 1 66 ? -33.136 21.889 26.647 1.00 36.05 47 ASP B N 1
ATOM 1882 C CA . ASP B 1 66 ? -32.998 21.700 28.098 1.00 36.94 47 ASP B CA 1
ATOM 1883 C C . ASP B 1 66 ? -31.577 21.988 28.603 1.00 35.87 47 ASP B C 1
ATOM 1884 O O . ASP B 1 66 ? -31.391 22.804 29.517 1.00 37.18 47 ASP B O 1
ATOM 1889 N N . VAL B 1 67 ? -30.596 21.319 27.997 1.00 36.04 48 VAL B N 1
ATOM 1890 C CA . VAL B 1 67 ? -29.182 21.474 28.358 1.00 33.42 48 VAL B CA 1
ATOM 1891 C C . VAL B 1 67 ? -28.697 22.908 28.127 1.00 35.23 48 VAL B C 1
ATOM 1892 O O . VAL B 1 67 ? -28.038 23.477 28.980 1.00 34.52 48 VAL B O 1
ATOM 1896 N N . GLU B 1 68 ? -29.059 23.505 27.000 1.00 35.81 49 GLU B N 1
ATOM 1897 C CA . GLU B 1 68 ? -28.637 24.887 26.736 1.00 37.05 49 GLU B CA 1
ATOM 1898 C C . GLU B 1 68 ? -29.123 25.838 27.835 1.00 37.19 49 GLU B C 1
ATOM 1899 O O . GLU B 1 68 ? -28.345 26.609 28.387 1.00 38.57 49 GLU B O 1
ATOM 1905 N N . TYR B 1 69 ? -30.418 25.771 28.136 1.00 38.00 50 TYR B N 1
ATOM 1906 C CA . TYR B 1 69 ? -31.030 26.643 29.146 1.00 35.43 50 TYR B CA 1
ATOM 1907 C C . TYR B 1 69 ? -30.539 26.374 30.566 1.00 38.43 50 TYR B C 1
ATOM 1908 O O . TYR B 1 69 ? -30.355 27.322 31.331 1.00 38.19 50 TYR B O 1
ATOM 1917 N N . SER B 1 70 ? -30.316 25.101 30.915 1.00 38.16 51 SER B N 1
ATOM 1918 C CA . SER B 1 70 ? -29.814 24.742 32.246 1.00 38.79 51 SER B CA 1
ATOM 1919 C C . SER B 1 70 ? -28.454 25.362 32.513 1.00 38.10 51 SER B C 1
ATOM 1920 O O . SER B 1 70 ? -28.238 25.880 33.588 1.00 33.77 51 SER B O 1
ATOM 1923 N N . TRP B 1 71 ? -27.553 25.309 31.530 1.00 38.12 52 TRP B N 1
ATOM 1924 C CA . TRP B 1 71 ? -26.220 25.938 31.665 1.00 37.80 52 TRP B CA 1
ATOM 1925 C C . TRP B 1 71 ? -26.269 27.462 31.707 1.00 38.24 52 TRP B C 1
ATOM 1926 O O . TRP B 1 71 ? -25.521 28.089 32.475 1.00 38.55 52 TRP B O 1
ATOM 1937 N N . ILE B 1 72 ? -27.140 28.059 30.897 1.00 40.94 53 ILE B N 1
ATOM 1938 C CA . ILE B 1 72 ? -27.351 29.520 30.922 1.00 42.89 53 ILE B CA 1
ATOM 1939 C C . ILE B 1 72 ? -27.899 29.970 32.286 1.00 42.38 53 ILE B C 1
ATOM 1940 O O . ILE B 1 72 ? -27.473 31.000 32.802 1.00 43.33 53 ILE B O 1
ATOM 1945 N N . ARG B 1 73 ? -28.804 29.189 32.874 1.00 40.67 54 ARG B N 1
ATOM 1946 C CA . ARG B 1 73 ? -29.318 29.446 34.234 1.00 40.88 54 ARG B CA 1
ATOM 1947 C C . ARG B 1 73 ? -28.228 29.326 35.309 1.00 40.86 54 ARG B C 1
ATOM 1948 O O . ARG B 1 73 ? -28.250 30.071 36.302 1.00 38.66 54 ARG B O 1
ATOM 1956 N N . ALA B 1 74 ? -27.319 28.364 35.132 1.00 40.65 55 ALA B N 1
ATOM 1957 C CA . ALA B 1 74 ? -26.168 28.169 36.039 1.00 40.41 55 ALA B CA 1
ATOM 1958 C C . ALA B 1 74 ? -25.233 29.392 35.953 1.00 40.23 55 ALA B C 1
ATOM 1959 O O . ALA B 1 74 ? -24.756 29.869 36.986 1.00 41.53 55 ALA B O 1
ATOM 1961 N N . ILE B 1 75 ? -24.995 29.885 34.737 1.00 39.68 56 ILE B N 1
ATOM 1962 C CA . ILE B 1 75 ? -24.216 31.117 34.485 1.00 41.79 56 ILE B CA 1
ATOM 1963 C C . ILE B 1 75 ? -24.851 32.308 35.242 1.00 44.72 56 ILE B C 1
ATOM 1964 O O . ILE B 1 75 ? -24.125 33.049 35.917 1.00 46.11 56 ILE B O 1
ATOM 1969 N N . GLN B 1 76 ? -26.189 32.452 35.184 1.00 46.69 57 GLN B N 1
ATOM 1970 C CA A GLN B 1 76 ? -26.940 33.491 35.939 0.50 45.87 57 GLN B CA 1
ATOM 1971 C CA B GLN B 1 76 ? -26.866 33.547 35.903 0.50 46.43 57 GLN B CA 1
ATOM 1972 C C . GLN B 1 76 ? -26.895 33.260 37.429 1.00 47.43 57 GLN B C 1
ATOM 1973 O O . GLN B 1 76 ? -27.146 34.166 38.227 1.00 48.85 57 GLN B O 1
ATOM 1984 N N . GLY B 1 77 ? -26.628 32.022 37.828 1.00 47.19 58 GLY B N 1
ATOM 1985 C CA . GLY B 1 77 ? -26.581 31.637 39.214 1.00 45.48 58 GLY B CA 1
ATOM 1986 C C . GLY B 1 77 ? -27.961 31.413 39.775 1.00 47.58 58 GLY B C 1
ATOM 1987 O O . GLY B 1 77 ? -28.132 31.485 40.974 1.00 45.43 58 GLY B O 1
ATOM 1988 N N . LYS B 1 78 ? -28.939 31.109 38.917 1.00 48.27 59 LYS B N 1
ATOM 1989 C CA . LYS B 1 78 ? -30.311 30.864 39.370 1.00 49.64 59 LYS B CA 1
ATOM 1990 C C . LYS B 1 78 ? -30.483 29.414 39.780 1.00 50.41 59 LYS B C 1
ATOM 1991 O O . LYS B 1 78 ? -29.666 28.554 39.417 1.00 50.46 59 LYS B O 1
ATOM 1997 N N . GLU B 1 79 ? -31.550 29.158 40.547 1.00 50.71 60 GLU B N 1
ATOM 1998 C CA . GLU B 1 79 ? -31.904 27.818 41.013 1.00 51.25 60 GLU B CA 1
ATOM 1999 C C . GLU B 1 79 ? -32.126 26.949 39.794 1.00 52.72 60 GLU B C 1
ATOM 2000 O O . GLU B 1 79 ? -32.557 27.444 38.740 1.00 51.99 60 GLU B O 1
ATOM 2002 N N . ASP B 1 80 ? -31.821 25.665 39.944 1.00 56.00 61 ASP B N 1
ATOM 2003 C CA . ASP B 1 80 ? -31.870 24.727 38.822 1.00 58.85 61 ASP B CA 1
ATOM 2004 C C . ASP B 1 80 ? -33.268 24.683 38.122 1.00 60.62 61 ASP B C 1
ATOM 2005 O O . ASP B 1 80 ? -33.418 25.310 37.063 1.00 64.54 61 ASP B O 1
ATOM 2010 N N . ILE B 1 81 ? -34.255 23.995 38.696 1.00 60.23 62 ILE B N 1
ATOM 2011 C CA . ILE B 1 81 ? -35.616 23.882 38.099 1.00 59.87 62 ILE B CA 1
ATOM 2012 C C . ILE B 1 81 ? -35.588 23.253 36.678 1.00 57.57 62 ILE B C 1
ATOM 2013 O O . ILE B 1 81 ? -35.549 23.959 35.666 1.00 57.43 62 ILE B O 1
ATOM 2015 N N . ALA B 1 82 ? -35.611 21.918 36.642 1.00 54.54 63 ALA B N 1
ATOM 2016 C CA . ALA B 1 82 ? -35.542 21.128 35.410 1.00 49.84 63 ALA B CA 1
ATOM 2017 C C . ALA B 1 82 ? -36.917 20.825 34.816 1.00 48.85 63 ALA B C 1
ATOM 2018 O O . ALA B 1 82 ? -37.731 20.140 35.446 1.00 43.79 63 ALA B O 1
ATOM 2020 N N . VAL B 1 83 ? -37.159 21.348 33.611 1.00 47.11 64 VAL B N 1
ATOM 2021 C CA . VAL B 1 83 ? -38.360 21.056 32.820 1.00 46.68 64 VAL B CA 1
ATOM 2022 C C . VAL B 1 83 ? -38.355 19.553 32.462 1.00 43.28 64 VAL B C 1
ATOM 2023 O O . VAL B 1 83 ? -37.288 18.982 32.205 1.00 43.30 64 VAL B O 1
ATOM 2027 N N . GLN B 1 84 ? -39.536 18.931 32.459 1.00 41.87 65 GLN B N 1
ATOM 2028 C CA . GLN B 1 84 ? -39.699 17.489 32.238 1.00 41.19 65 GLN B CA 1
ATOM 2029 C C . GLN B 1 84 ? -40.211 17.186 30.830 1.00 40.59 65 GLN B C 1
ATOM 2030 O O . GLN B 1 84 ? -41.221 17.757 30.419 1.00 38.39 65 GLN B O 1
ATOM 2036 N N . PHE B 1 85 ? -39.539 16.276 30.112 1.00 39.82 66 PHE B N 1
ATOM 2037 C CA . PHE B 1 85 ? -39.942 15.900 28.739 1.00 40.42 66 PHE B CA 1
ATOM 2038 C C . PHE B 1 85 ? -41.419 15.438 28.621 1.00 41.00 66 PHE B C 1
ATOM 2039 O O . PHE B 1 85 ? -42.074 15.715 27.606 1.00 40.53 66 PHE B O 1
ATOM 2047 N N . ALA B 1 86 ? -41.939 14.788 29.673 1.00 42.65 67 ALA B N 1
ATOM 2048 C CA . ALA B 1 86 ? -43.356 14.354 29.749 1.00 40.66 67 ALA B CA 1
ATOM 2049 C C . ALA B 1 86 ? -44.371 15.477 29.455 1.00 40.69 67 ALA B C 1
ATOM 2050 O O . ALA B 1 86 ? -45.437 15.212 28.898 1.00 38.61 67 ALA B O 1
ATOM 2052 N N . ASP B 1 87 ? -44.027 16.723 29.804 1.00 39.39 68 ASP B N 1
ATOM 2053 C CA . ASP B 1 87 ? -44.898 17.885 29.530 1.00 39.59 68 ASP B CA 1
ATOM 2054 C C . ASP B 1 87 ? -44.736 18.496 28.116 1.00 39.40 68 ASP B C 1
ATOM 2055 O O . ASP B 1 87 ? -45.399 19.484 27.809 1.00 40.68 68 ASP B O 1
ATOM 2060 N N . TYR B 1 88 ? -43.872 17.919 27.274 1.00 39.45 69 TYR B N 1
ATOM 2061 C CA . TYR B 1 88 ? -43.534 18.459 25.934 1.00 39.39 69 TYR B CA 1
ATOM 2062 C C . TYR B 1 88 ? -43.428 17.300 24.944 1.00 39.28 69 TYR B C 1
ATOM 2063 O O . TYR B 1 88 ? -42.364 17.027 24.387 1.00 42.51 69 TYR B O 1
ATOM 2072 N N . GLN B 1 89 ? -44.566 16.638 24.725 1.00 38.30 70 GLN B N 1
ATOM 2073 C CA . GLN B 1 89 ? -44.657 15.433 23.862 1.00 39.39 70 GLN B CA 1
ATOM 2074 C C . GLN B 1 89 ? -45.069 15.676 22.400 1.00 37.90 70 GLN B C 1
ATOM 2075 O O . GLN B 1 89 ? -45.434 14.719 21.698 1.00 37.21 70 GLN B O 1
ATOM 2081 N N . THR B 1 90 ? -45.019 16.934 21.941 1.00 36.08 71 THR B N 1
ATOM 2082 C CA . THR B 1 90 ? -45.336 17.266 20.542 1.00 35.41 71 THR B CA 1
ATOM 2083 C C . THR B 1 90 ? -44.309 18.256 19.982 1.00 34.68 71 THR B C 1
ATOM 2084 O O . THR B 1 90 ? -43.653 18.985 20.748 1.00 34.77 71 THR B O 1
ATOM 2088 N N . LEU B 1 91 ? -44.200 18.273 18.649 1.00 34.72 72 LEU B N 1
ATOM 2089 C CA . LEU B 1 91 ? -43.317 19.199 17.923 1.00 35.33 72 LEU B CA 1
ATOM 2090 C C . LEU B 1 91 ? -43.642 20.646 18.299 1.00 34.20 72 LEU B C 1
ATOM 2091 O O . LEU B 1 91 ? -42.745 21.411 18.638 1.00 33.27 72 LEU B O 1
ATOM 2096 N N . ASN B 1 92 ? -44.931 20.994 18.269 1.00 34.09 73 ASN B N 1
ATOM 2097 C CA . ASN B 1 92 ? -45.385 22.360 18.620 1.00 33.60 73 ASN B CA 1
ATOM 2098 C C . ASN B 1 92 ? -45.021 22.791 20.044 1.00 33.41 73 ASN B C 1
ATOM 2099 O O . ASN B 1 92 ? -44.619 23.952 20.251 1.00 34.26 73 ASN B O 1
ATOM 2104 N N . LYS B 1 93 ? -45.150 21.874 21.009 1.00 32.33 74 LYS B N 1
ATOM 2105 C CA . LYS B 1 93 ? -44.782 22.171 22.416 1.00 34.24 74 LYS B CA 1
ATOM 2106 C C . LYS B 1 93 ? -43.272 22.327 22.585 1.00 34.41 74 LYS B C 1
ATOM 2107 O O . LYS B 1 93 ? -42.826 23.224 23.302 1.00 34.44 74 LYS B O 1
ATOM 2113 N N . VAL B 1 94 ? -42.494 21.478 21.909 1.00 35.23 75 VAL B N 1
ATOM 2114 C CA . VAL B 1 94 ? -41.020 21.593 21.960 1.00 35.11 75 VAL B CA 1
ATOM 2115 C C . VAL B 1 94 ? -40.566 22.896 21.281 1.00 35.52 75 VAL B C 1
ATOM 2116 O O . VAL B 1 94 ? -39.691 23.593 21.810 1.00 34.75 75 VAL B O 1
ATOM 2120 N N . LYS B 1 95 ? -41.170 23.221 20.135 1.00 34.76 76 LYS B N 1
ATOM 2121 C CA . LYS B 1 95 ? -40.875 24.482 19.423 1.00 36.95 76 LYS B CA 1
ATOM 2122 C C . LYS B 1 95 ? -41.220 25.702 20.283 1.00 37.94 76 LYS B C 1
ATOM 2123 O O . LYS B 1 95 ? -40.449 26.666 20.306 1.00 39.40 76 LYS B O 1
ATOM 2126 N N . SER B 1 96 ? -42.352 25.656 20.997 1.00 37.18 77 SER B N 1
ATOM 2127 C CA . SER B 1 96 ? -42.741 26.747 21.921 1.00 37.96 77 SER B CA 1
ATOM 2128 C C . SER B 1 96 ? -41.757 26.905 23.091 1.00 36.95 77 SER B C 1
ATOM 2129 O O . SER B 1 96 ? -41.434 28.026 23.459 1.00 34.03 77 SER B O 1
ATOM 2132 N N . LEU B 1 97 ? -41.275 25.782 23.635 1.00 36.80 78 LEU B N 1
ATOM 2133 C CA . LEU B 1 97 ? -40.289 25.772 24.730 1.00 36.40 78 LEU B CA 1
ATOM 2134 C C . LEU B 1 97 ? -38.994 26.457 24.313 1.00 36.39 78 LEU B C 1
ATOM 2135 O O . LEU B 1 97 ? -38.431 27.233 25.078 1.00 33.67 78 LEU B O 1
ATOM 2140 N N . SER B 1 98 ? -38.527 26.134 23.099 1.00 36.76 79 SER B N 1
ATOM 2141 C CA . SER B 1 98 ? -37.347 26.760 22.491 1.00 36.43 79 SER B CA 1
ATOM 2142 C C . SER B 1 98 ? -37.518 28.272 22.477 1.00 37.84 79 SER B C 1
ATOM 2143 O O . SER B 1 98 ? -36.623 29.008 22.912 1.00 36.35 79 SER B O 1
ATOM 2146 N N . ASN B 1 99 ? -38.687 28.726 22.014 1.00 37.25 80 ASN B N 1
ATOM 2147 C CA . ASN B 1 99 ? -38.997 30.160 21.973 1.00 39.71 80 ASN B CA 1
ATOM 2148 C C . ASN B 1 99 ? -39.087 30.820 23.350 1.00 39.93 80 ASN B C 1
ATOM 2149 O O . ASN B 1 99 ? -38.648 31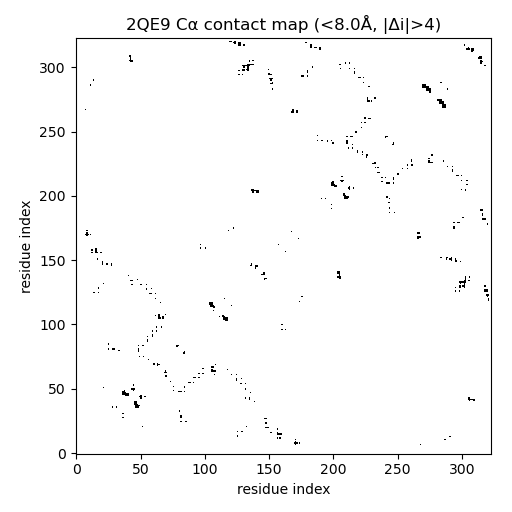.946 23.509 1.00 39.59 80 ASN B O 1
ATOM 2154 N N . THR B 1 100 ? -39.648 30.114 24.331 1.00 39.50 81 THR B N 1
ATOM 2155 C CA . THR B 1 100 ? -39.811 30.644 25.686 1.00 39.70 81 THR B CA 1
ATOM 2156 C C . THR B 1 100 ? -38.500 31.104 26.331 1.00 39.76 81 THR B C 1
ATOM 2157 O O . THR B 1 100 ? -38.455 32.172 26.944 1.00 40.48 81 THR B O 1
ATOM 2161 N N . PHE B 1 101 ? -37.438 30.324 26.151 1.00 40.60 82 PHE B N 1
ATOM 2162 C CA . PHE B 1 101 ? -36.140 30.619 26.771 1.00 40.87 82 PHE B CA 1
ATOM 2163 C C . PHE B 1 101 ? -35.186 31.534 25.996 1.00 42.30 82 PHE B C 1
ATOM 2164 O O . PHE B 1 101 ? -34.262 32.068 26.601 1.00 40.78 82 PHE B O 1
ATOM 2172 N N . ARG B 1 102 ? -35.400 31.706 24.687 1.00 42.66 83 ARG B N 1
ATOM 2173 C CA . ARG B 1 102 ? -34.496 32.483 23.816 1.00 41.28 83 ARG B CA 1
ATOM 2174 C C . ARG B 1 102 ? -34.091 33.863 24.308 1.00 41.07 83 ARG B C 1
ATOM 2175 O O . ARG B 1 102 ? -32.899 34.190 24.340 1.00 40.85 83 ARG B O 1
ATOM 2183 N N . THR B 1 103 ? -35.082 34.691 24.637 1.00 40.99 84 THR B N 1
ATOM 2184 C CA . THR B 1 103 ? -34.796 36.075 25.075 1.00 41.67 84 THR B CA 1
ATOM 2185 C C . THR B 1 103 ? -33.991 36.087 26.376 1.00 38.80 84 THR B C 1
ATOM 2186 O O . THR B 1 103 ? -33.043 36.855 26.492 1.00 40.41 84 THR B O 1
ATOM 2190 N N . GLU B 1 104 ? -34.301 35.184 27.305 1.00 40.48 85 GLU B N 1
ATOM 2191 C CA . GLU B 1 104 ? -33.511 35.062 28.540 1.00 40.38 85 GLU B CA 1
ATOM 2192 C C . GLU B 1 104 ? -32.083 34.664 28.216 1.00 40.74 85 GLU B C 1
ATOM 2193 O O . GLU B 1 104 ? -31.156 35.277 28.735 1.00 40.42 85 GLU B O 1
ATOM 2199 N N . ILE B 1 105 ? -31.919 33.669 27.331 1.00 38.98 86 ILE B N 1
ATOM 2200 C CA . ILE B 1 105 ? -30.602 33.184 26.904 1.00 36.78 86 ILE B CA 1
ATOM 2201 C C . ILE B 1 105 ? -29.779 34.322 26.267 1.00 38.41 86 ILE B C 1
ATOM 2202 O O . ILE B 1 105 ? -28.610 34.498 26.623 1.00 37.47 86 ILE B O 1
ATOM 2207 N N . ILE B 1 106 ? -30.393 35.093 25.367 1.00 36.44 87 ILE B N 1
ATOM 2208 C CA . ILE B 1 106 ? -29.711 36.236 24.734 1.00 38.08 87 ILE B CA 1
ATOM 2209 C C . ILE B 1 106 ? -29.254 37.277 25.787 1.00 39.79 87 ILE B C 1
ATOM 2210 O O . ILE B 1 106 ? -28.110 37.733 25.745 1.00 42.40 87 ILE B O 1
ATOM 2215 N N . ASP B 1 107 ? -30.139 37.631 26.711 1.00 41.87 88 ASP B N 1
ATOM 2216 C CA . ASP B 1 107 ? -29.828 38.610 27.775 1.00 43.45 88 ASP B CA 1
ATOM 2217 C C . ASP B 1 107 ? -28.653 38.147 28.644 1.00 43.69 88 ASP B C 1
ATOM 2218 O O . ASP B 1 107 ? -27.728 38.938 28.920 1.00 41.96 88 ASP B O 1
ATOM 2223 N N . VAL B 1 108 ? -28.668 36.862 29.018 1.00 42.12 89 VAL B N 1
ATOM 2224 C CA . VAL B 1 108 ? -27.598 36.268 29.826 1.00 42.40 89 VAL B CA 1
ATOM 2225 C C . VAL B 1 108 ? -26.278 36.297 29.080 1.00 42.84 89 VAL B C 1
ATOM 2226 O O . VAL B 1 108 ? -25.268 36.685 29.657 1.00 44.29 89 VAL B O 1
ATOM 2230 N N . LEU B 1 109 ? -26.292 35.900 27.811 1.00 42.23 90 LEU B N 1
ATOM 2231 C CA . LEU B 1 109 ? -25.087 35.932 26.975 1.00 42.89 90 LEU B CA 1
ATOM 2232 C C . LEU B 1 109 ? -24.508 37.350 26.879 1.00 44.75 90 LEU B C 1
ATOM 2233 O O . LEU B 1 109 ? -23.304 37.532 27.067 1.00 45.74 90 LEU B O 1
ATOM 2238 N N . GLN B 1 110 ? -25.377 38.333 26.637 1.00 44.12 91 GLN B N 1
ATOM 2239 C CA . GLN B 1 110 ? -24.990 39.748 26.559 1.00 46.55 91 GLN B CA 1
ATOM 2240 C C . GLN B 1 110 ? -24.410 40.259 27.890 1.00 46.47 91 GLN B C 1
ATOM 2241 O O . GLN B 1 110 ? -23.418 40.971 27.894 1.00 48.19 91 GLN B O 1
ATOM 2247 N N . THR B 1 111 ? -25.039 39.865 28.999 1.00 45.16 92 THR B N 1
ATOM 2248 C CA . THR B 1 111 ? -24.615 40.204 30.359 1.00 45.18 92 THR B CA 1
ATOM 2249 C C . THR B 1 111 ? -23.254 39.615 30.766 1.00 42.19 92 THR B C 1
ATOM 2250 O O . THR B 1 111 ? -22.601 40.159 31.654 1.00 41.14 92 THR B O 1
ATOM 2254 N N . HIS B 1 112 ? -22.839 38.521 30.124 1.00 39.00 93 HIS B N 1
ATOM 2255 C CA . HIS B 1 112 ? -21.580 37.824 30.396 1.00 38.24 93 HIS B CA 1
ATOM 2256 C C . HIS B 1 112 ? -20.650 37.875 29.166 1.00 39.95 93 HIS B C 1
ATOM 2257 O O . HIS B 1 112 ? -20.037 36.881 28.784 1.00 41.82 93 HIS B O 1
ATOM 2264 N N . SER B 1 113 ? -20.526 39.070 28.597 1.00 42.16 94 SER B N 1
ATOM 2265 C CA . SER B 1 113 ? -19.800 39.298 27.343 1.00 43.43 94 SER B CA 1
ATOM 2266 C C . SER B 1 113 ? -18.430 39.951 27.489 1.00 43.05 94 SER B C 1
ATOM 2267 O O . SER B 1 113 ? -17.791 40.263 26.478 1.00 43.79 94 SER B O 1
ATOM 2270 N N . ASP B 1 114 ? -17.945 40.116 28.725 1.00 39.22 95 ASP B N 1
ATOM 2271 C CA . ASP B 1 114 ? -16.705 40.865 28.958 1.00 35.73 95 ASP B CA 1
ATOM 2272 C C . ASP B 1 114 ? -15.471 39.974 28.781 1.00 35.61 95 ASP B C 1
ATOM 2273 O O . ASP B 1 114 ? -15.600 38.811 28.406 1.00 34.68 95 ASP B O 1
ATOM 2278 N N . GLN B 1 115 ? -14.293 40.513 29.094 1.00 35.18 96 GLN B N 1
ATOM 2279 C CA A GLN B 1 115 ? -13.033 39.785 28.906 0.50 36.03 96 GLN B CA 1
ATOM 2280 C CA B GLN B 1 115 ? -13.025 39.791 28.910 0.50 36.63 96 GLN B CA 1
ATOM 2281 C C . GLN B 1 115 ? -12.689 38.823 30.056 1.00 36.93 96 GLN B C 1
ATOM 2282 O O . GLN B 1 115 ? -11.701 38.089 29.968 1.00 35.87 96 GLN B O 1
ATOM 2293 N N . ILE B 1 116 ? -13.505 38.781 31.123 1.00 36.31 97 ILE B N 1
ATOM 2294 C CA . ILE B 1 116 ? -13.201 37.908 32.271 1.00 36.71 97 ILE B CA 1
ATOM 2295 C C . ILE B 1 116 ? -13.817 36.522 31.968 1.00 38.05 97 ILE B C 1
ATOM 2296 O O . ILE B 1 116 ? -14.732 36.032 32.647 1.00 36.91 97 ILE B O 1
ATOM 2301 N N . LYS B 1 117 ? -13.246 35.875 30.959 1.00 38.82 98 LYS B N 1
ATOM 2302 C CA . LYS B 1 117 ? -13.809 34.619 30.416 1.00 41.30 98 LYS B CA 1
ATOM 2303 C C . LYS B 1 117 ? -13.651 33.401 31.324 1.00 39.13 98 LYS B C 1
ATOM 2304 O O . LYS B 1 117 ? -14.380 32.420 31.144 1.00 37.23 98 LYS B O 1
ATOM 2310 N N . ASP B 1 118 ? -12.726 33.464 32.288 1.00 36.41 99 ASP B N 1
ATOM 2311 C CA . ASP B 1 118 ? -12.581 32.387 33.280 1.00 37.46 99 ASP B CA 1
ATOM 2312 C C . ASP B 1 118 ? -13.505 32.609 34.518 1.00 37.22 99 ASP B C 1
ATOM 2313 O O . ASP B 1 118 ? -13.266 32.026 35.570 1.00 38.30 99 ASP B O 1
ATOM 2318 N N . GLU B 1 119 ? -14.535 33.461 34.382 1.00 33.88 100 GLU B N 1
ATOM 2319 C CA . GLU B 1 119 ? -15.574 33.643 35.396 1.00 35.47 100 GLU B CA 1
ATOM 2320 C C . GLU B 1 119 ? -16.041 32.253 35.859 1.00 32.62 100 GLU B C 1
ATOM 2321 O O . GLU B 1 119 ? -16.413 31.436 35.026 1.00 35.62 100 GLU B O 1
ATOM 2327 N N . LEU B 1 120 ? -16.025 32.018 37.166 1.00 34.08 101 LEU B N 1
ATOM 2328 C CA . LEU B 1 120 ? -16.400 30.746 37.751 1.00 31.46 101 LEU B CA 1
ATOM 2329 C C . LEU B 1 120 ? -17.901 30.622 37.882 1.00 32.56 101 LEU B C 1
ATOM 2330 O O . LEU B 1 120 ? -18.559 31.580 38.288 1.00 31.31 101 LEU B O 1
ATOM 2335 N N . VAL B 1 121 ? -18.410 29.429 37.543 1.00 32.46 102 VAL B N 1
ATOM 2336 C CA . VAL B 1 121 ? -19.831 29.081 37.622 1.00 33.36 102 VAL B CA 1
ATOM 2337 C C . VAL B 1 121 ? -19.965 27.806 38.438 1.00 36.50 102 VAL B C 1
ATOM 2338 O O . VAL B 1 121 ? -19.313 26.814 38.125 1.00 36.26 102 VAL B O 1
ATOM 2342 N N . SER B 1 122 ? -20.810 27.848 39.465 1.00 34.99 103 SER B N 1
ATOM 2343 C CA . SER B 1 122 ? -21.128 26.696 40.302 1.00 38.86 103 SER B CA 1
ATOM 2344 C C . SER B 1 122 ? -22.183 25.854 39.575 1.00 40.67 103 SER B C 1
ATOM 2345 O O . SER B 1 122 ? -23.082 26.401 38.935 1.00 40.38 103 SER B O 1
ATOM 2348 N N . VAL B 1 123 ? -22.065 24.533 39.687 1.00 41.80 104 VAL B N 1
ATOM 2349 C CA . VAL B 1 123 ? -22.924 23.572 38.983 1.00 43.29 104 VAL B CA 1
ATOM 2350 C C . VAL B 1 123 ? -23.878 22.998 40.031 1.00 42.80 104 VAL B C 1
ATOM 2351 O O . VAL B 1 123 ? -23.436 22.246 40.898 1.00 42.22 104 VAL B O 1
ATOM 2355 N N . PRO B 1 124 ? -25.173 23.386 40.008 1.00 44.00 105 PRO B N 1
ATOM 2356 C CA . PRO B 1 124 ? -26.139 22.876 41.018 1.00 44.58 105 PRO B CA 1
ATOM 2357 C C . PRO B 1 124 ? -26.288 21.345 41.142 1.00 43.96 105 PRO B C 1
ATOM 2358 O O . PRO B 1 124 ? -26.571 20.846 42.234 1.00 43.99 105 PRO B O 1
ATOM 2362 N N . TRP B 1 125 ? -26.072 20.645 40.028 1.00 42.93 106 TRP B N 1
ATOM 2363 C CA . TRP B 1 125 ? -26.160 19.172 39.904 1.00 43.24 106 TRP B CA 1
ATOM 2364 C C . TRP B 1 125 ? -24.815 18.434 40.087 1.00 45.48 106 TRP B C 1
ATOM 2365 O O . TRP B 1 125 ? -24.749 17.223 39.868 1.00 47.01 106 TRP B O 1
ATOM 2376 N N . GLU B 1 126 ? -23.751 19.154 40.462 1.00 48.65 107 GLU B N 1
ATOM 2377 C CA . GLU B 1 126 ? -22.432 18.568 40.786 1.00 51.24 107 GLU B CA 1
ATOM 2378 C C . GLU B 1 126 ? -21.862 19.305 41.984 1.00 51.01 107 GLU B C 1
ATOM 2379 O O . GLU B 1 126 ? -21.356 20.431 41.846 1.00 54.22 107 GLU B O 1
ATOM 2385 N N . THR B 1 127 ? -21.907 18.658 43.138 1.00 49.77 108 THR B N 1
ATOM 2386 C CA . THR B 1 127 ? -21.406 19.224 44.385 1.00 49.96 108 THR B CA 1
ATOM 2387 C C . THR B 1 127 ? -19.910 19.518 44.302 1.00 47.48 108 THR B C 1
ATOM 2388 O O . THR B 1 127 ? -19.144 18.643 43.902 1.00 44.79 108 THR B O 1
ATOM 2392 N N . GLY B 1 128 ? -19.530 20.754 44.644 1.00 46.00 109 GLY B N 1
ATOM 2393 C CA . GLY B 1 128 ? -18.136 21.213 44.663 1.00 44.27 109 GLY B CA 1
ATOM 2394 C C . GLY B 1 128 ? -17.389 21.326 43.349 1.00 43.60 109 GLY B C 1
ATOM 2395 O O . GLY B 1 128 ? -16.158 21.406 43.342 1.00 44.76 109 GLY B O 1
ATOM 2396 N N . VAL B 1 129 ? -18.119 21.335 42.245 1.00 40.48 110 VAL B N 1
ATOM 2397 C CA . VAL B 1 129 ? -17.532 21.421 40.918 1.00 41.34 110 VAL B CA 1
ATOM 2398 C C . VAL B 1 129 ? -17.821 22.809 40.368 1.00 40.16 110 VAL B C 1
ATOM 2399 O O . VAL B 1 129 ? -18.927 23.318 40.528 1.00 39.71 110 VAL B O 1
ATOM 2403 N N . LEU B 1 130 ? -16.807 23.391 39.731 1.00 37.87 111 LEU B N 1
ATOM 2404 C CA . LEU B 1 130 ? -16.903 24.671 39.082 1.00 36.42 111 LEU B CA 1
ATOM 2405 C C . LEU B 1 130 ? -16.418 24.560 37.674 1.00 37.42 111 LEU B C 1
ATOM 2406 O O . LEU B 1 130 ? -15.474 23.819 37.402 1.00 39.93 111 LEU B O 1
ATOM 2411 N N . TYR B 1 131 ? -17.073 25.283 36.774 1.00 38.21 112 TYR B N 1
ATOM 2412 C CA . TYR B 1 131 ? -16.591 25.430 35.416 1.00 39.34 112 TYR B CA 1
ATOM 2413 C C . TYR B 1 131 ? -16.510 26.914 35.140 1.00 38.30 112 TYR B C 1
ATOM 2414 O O . TYR B 1 131 ? -17.137 27.707 35.848 1.00 35.69 112 TYR B O 1
ATOM 2423 N N . THR B 1 132 ? -15.726 27.273 34.127 1.00 36.10 113 THR B N 1
ATOM 2424 C CA . THR B 1 132 ? -15.617 28.661 33.716 1.00 35.57 113 THR B CA 1
ATOM 2425 C C . THR B 1 132 ? -16.716 28.949 32.693 1.00 34.07 113 THR B C 1
ATOM 2426 O O . THR B 1 132 ? -17.246 28.033 32.034 1.00 33.01 113 THR B O 1
ATOM 2430 N N . ARG B 1 133 ? -17.082 30.223 32.593 1.00 35.23 114 ARG B N 1
ATOM 2431 C CA . ARG B 1 133 ? -17.983 30.706 31.561 1.00 33.39 114 ARG B CA 1
ATOM 2432 C C . ARG B 1 133 ? -17.490 30.223 30.190 1.00 34.47 114 ARG B C 1
ATOM 2433 O O . ARG B 1 133 ? -18.272 29.695 29.411 1.00 33.81 114 ARG B O 1
ATOM 2441 N N . ASP B 1 134 ? -16.194 30.394 29.934 1.00 35.40 115 ASP B N 1
ATOM 2442 C CA . ASP B 1 134 ? -15.560 29.967 28.647 1.00 35.18 115 ASP B CA 1
ATOM 2443 C C . ASP B 1 134 ? -15.792 28.463 28.343 1.00 35.03 115 ASP B C 1
ATOM 2444 O O . ASP B 1 134 ? -16.217 28.099 27.251 1.00 34.64 115 ASP B O 1
ATOM 2449 N N . GLU B 1 135 ? -15.554 27.609 29.325 1.00 36.28 116 GLU B N 1
ATOM 2450 C CA A GLU B 1 135 ? -15.780 26.159 29.185 0.50 35.95 116 GLU B CA 1
ATOM 2451 C CA B GLU B 1 135 ? -15.773 26.160 29.151 0.50 36.59 116 GLU B CA 1
ATOM 2452 C C . GLU B 1 135 ? -17.224 25.815 28.845 1.00 36.00 116 GLU B C 1
ATOM 2453 O O . GLU B 1 135 ? -17.504 24.993 27.941 1.00 34.95 116 GLU B O 1
ATOM 2464 N N . ILE B 1 136 ? -18.130 26.434 29.594 1.00 34.38 117 ILE B N 1
ATOM 2465 C CA . ILE B 1 136 ? -19.569 26.211 29.440 1.00 35.78 117 ILE B CA 1
ATOM 2466 C C . ILE B 1 136 ? -20.061 26.632 28.067 1.00 33.71 117 ILE B C 1
ATOM 2467 O O . ILE B 1 136 ? -20.814 25.889 27.428 1.00 35.71 117 ILE B O 1
ATOM 2472 N N . LEU B 1 137 ? -19.605 27.785 27.589 1.00 35.06 118 LEU B N 1
ATOM 2473 C CA . LEU B 1 137 ? -20.019 28.271 26.285 1.00 35.08 118 LEU B CA 1
ATOM 2474 C C . LEU B 1 137 ? -19.550 27.348 25.162 1.00 36.78 118 LEU B C 1
ATOM 2475 O O . LEU B 1 137 ? -20.344 27.057 24.234 1.00 36.19 118 LEU B O 1
ATOM 2480 N N . HIS B 1 138 ? -18.302 26.876 25.249 1.00 36.04 119 HIS B N 1
ATOM 2481 C CA . HIS B 1 138 ? -17.780 25.899 24.281 1.00 34.64 119 HIS B CA 1
ATOM 2482 C C . HIS B 1 138 ? -18.599 24.605 24.326 1.00 34.86 119 HIS B C 1
ATOM 2483 O O . HIS B 1 138 ? -18.937 24.028 23.302 1.00 33.36 119 HIS B O 1
ATOM 2490 N N . HIS B 1 139 ? -18.888 24.148 25.531 1.00 35.08 120 HIS B N 1
ATOM 2491 C CA . HIS B 1 139 ? -19.658 22.916 25.746 1.00 35.79 120 HIS B CA 1
ATOM 2492 C C . HIS B 1 139 ? -21.058 22.986 25.135 1.00 36.47 120 HIS B C 1
ATOM 2493 O O . HIS B 1 139 ? -21.423 22.087 24.391 1.00 36.46 120 HIS B O 1
ATOM 2500 N N . ILE B 1 140 ? -21.792 24.060 25.448 1.00 35.84 121 ILE B N 1
ATOM 2501 C CA . ILE B 1 140 ? -23.126 24.361 24.913 1.00 38.27 121 ILE B CA 1
ATOM 2502 C C . ILE B 1 140 ? -23.116 24.347 23.392 1.00 36.03 121 ILE B C 1
ATOM 2503 O O . ILE B 1 140 ? -23.978 23.709 22.741 1.00 36.36 121 ILE B O 1
ATOM 2508 N N . ILE B 1 141 ? -22.158 25.068 22.832 1.00 34.85 122 ILE B N 1
ATOM 2509 C CA . ILE B 1 141 ? -22.020 25.111 21.352 1.00 33.14 122 ILE B CA 1
ATOM 2510 C C . ILE B 1 141 ? -21.811 23.721 20.742 1.00 34.15 122 ILE B C 1
ATOM 2511 O O . ILE B 1 141 ? -22.535 23.335 19.800 1.00 33.86 122 ILE B O 1
ATOM 2516 N N . ALA B 1 142 ? -20.830 22.979 21.256 1.00 33.81 123 ALA B N 1
ATOM 2517 C CA . ALA B 1 142 ? -20.534 21.627 20.750 1.00 36.07 123 ALA B CA 1
ATOM 2518 C C . ALA B 1 142 ? -21.731 20.678 20.951 1.00 35.13 123 ALA B C 1
ATOM 2519 O O . ALA B 1 142 ? -22.010 19.839 20.097 1.00 35.48 123 ALA B O 1
ATOM 2521 N N . HIS B 1 143 ? -22.399 20.813 22.102 1.00 35.61 124 HIS B N 1
ATOM 2522 C CA . HIS B 1 143 ? -23.548 19.960 22.452 1.00 34.98 124 HIS B CA 1
ATOM 2523 C C . HIS B 1 143 ? -24.638 19.939 21.398 1.00 35.69 124 HIS B C 1
ATOM 2524 O O . HIS B 1 143 ? -25.061 18.852 20.931 1.00 34.81 124 HIS B O 1
ATOM 2531 N N . GLU B 1 144 ? -25.065 21.115 20.974 1.00 36.28 125 GLU B N 1
ATOM 2532 C CA . GLU B 1 144 ? -26.128 21.179 19.965 1.00 36.48 125 GLU B CA 1
ATOM 2533 C C . GLU B 1 144 ? -25.671 20.633 18.603 1.00 35.63 125 GLU B C 1
ATOM 2534 O O . GLU B 1 144 ? -26.383 19.840 18.001 1.00 34.61 125 GLU B O 1
ATOM 2540 N N . ILE B 1 145 ? -24.483 21.028 18.140 1.00 35.07 126 ILE B N 1
ATOM 2541 C CA . ILE B 1 145 ? -23.968 20.539 16.831 1.00 34.01 126 ILE B CA 1
ATOM 2542 C C . ILE B 1 145 ? -23.848 18.997 16.834 1.00 33.00 126 ILE B C 1
ATOM 2543 O O . ILE B 1 145 ? -24.202 18.334 15.848 1.00 33.60 126 ILE B O 1
ATOM 2548 N N . HIS B 1 146 ? -23.374 18.440 17.948 1.00 33.81 127 HIS B N 1
ATOM 2549 C CA . HIS B 1 146 ? -23.280 16.983 18.155 1.00 33.80 127 HIS B CA 1
ATOM 2550 C C . HIS B 1 146 ? -24.625 16.251 17.999 1.00 32.99 127 HIS B C 1
ATOM 2551 O O . HIS B 1 146 ? -24.729 15.295 17.219 1.00 32.54 127 HIS B O 1
ATOM 2558 N N . HIS B 1 147 ? -25.647 16.705 18.733 1.00 34.69 128 HIS B N 1
ATOM 2559 C CA . HIS B 1 147 ? -26.967 16.076 18.675 1.00 34.00 128 HIS B CA 1
ATOM 2560 C C . HIS B 1 147 ? -27.645 16.303 17.330 1.00 34.17 128 HIS B C 1
ATOM 2561 O O . HIS B 1 147 ? -28.291 15.407 16.796 1.00 36.48 128 HIS B O 1
ATOM 2568 N N . ILE B 1 148 ? -27.474 17.489 16.776 1.00 34.84 129 ILE B N 1
ATOM 2569 C CA . ILE B 1 148 ? -27.997 17.767 15.429 1.00 34.50 129 ILE B CA 1
ATOM 2570 C C . ILE B 1 148 ? -27.331 16.828 14.401 1.00 36.19 129 ILE B C 1
ATOM 2571 O O . ILE B 1 148 ? -28.008 16.361 13.476 1.00 36.20 129 ILE B O 1
ATOM 2576 N N . GLY B 1 149 ? -26.034 16.520 14.564 1.00 36.61 130 GLY B N 1
ATOM 2577 C CA . GLY B 1 149 ? -25.381 15.540 13.684 1.00 35.46 130 GLY B CA 1
ATOM 2578 C C . GLY B 1 149 ? -26.058 14.175 13.702 1.00 34.96 130 GLY B C 1
ATOM 2579 O O . GLY B 1 149 ? -26.160 13.474 12.661 1.00 34.93 130 GLY B O 1
ATOM 2580 N N . GLN B 1 150 ? -26.546 13.792 14.878 1.00 36.75 131 GLN B N 1
ATOM 2581 C CA . GLN B 1 150 ? -27.260 12.519 15.056 1.00 36.84 131 GLN B CA 1
ATOM 2582 C C . GLN B 1 150 ? -28.576 12.537 14.284 1.00 37.36 131 GLN B C 1
ATOM 2583 O O . GLN B 1 150 ? -28.891 11.567 13.611 1.00 38.11 131 GLN B O 1
ATOM 2589 N N . LEU B 1 151 ? -29.305 13.657 14.322 1.00 38.09 132 LEU B N 1
ATOM 2590 C CA . LEU B 1 151 ? -30.567 13.787 13.563 1.00 38.43 132 LEU B CA 1
ATOM 2591 C C . LEU B 1 151 ? -30.385 13.549 12.072 1.00 37.34 132 LEU B C 1
ATOM 2592 O O . LEU B 1 151 ? -31.248 12.947 11.447 1.00 37.90 132 LEU B O 1
ATOM 2597 N N . SER B 1 152 ? -29.275 14.032 11.515 1.00 37.82 133 SER B N 1
ATOM 2598 C CA . SER B 1 152 ? -28.976 13.847 10.074 1.00 37.59 133 SER B CA 1
ATOM 2599 C C . SER B 1 152 ? -28.868 12.378 9.643 1.00 37.56 133 SER B C 1
ATOM 2600 O O . SER B 1 152 ? -29.156 12.066 8.493 1.00 38.52 133 SER B O 1
ATOM 2603 N N . VAL B 1 153 ? -28.464 11.486 10.551 1.00 35.71 134 VAL B N 1
ATOM 2604 C CA . VAL B 1 153 ? -28.412 10.041 10.242 1.00 35.70 134 VAL B CA 1
ATOM 2605 C C . VAL B 1 153 ? -29.842 9.471 10.224 1.00 35.36 134 VAL B C 1
ATOM 2606 O O . VAL B 1 153 ? -30.242 8.797 9.270 1.00 35.04 134 VAL B O 1
ATOM 2610 N N . TRP B 1 154 ? -30.611 9.764 11.273 1.00 36.16 135 TRP B N 1
ATOM 2611 C CA . TRP B 1 154 ? -32.009 9.321 11.346 1.00 37.07 135 TRP B CA 1
ATOM 2612 C C . TRP B 1 154 ? -32.848 9.862 10.181 1.00 36.33 135 TRP B C 1
ATOM 2613 O O . TRP B 1 154 ? -33.772 9.179 9.737 1.00 37.60 135 TRP B O 1
ATOM 2624 N N . ALA B 1 155 ? -32.515 11.066 9.701 1.00 35.09 136 ALA B N 1
ATOM 2625 C CA . ALA B 1 155 ? -33.188 11.674 8.539 1.00 33.88 136 ALA B CA 1
ATOM 2626 C C . ALA B 1 155 ? -33.028 10.782 7.332 1.00 35.06 136 ALA B C 1
ATOM 2627 O O . ALA B 1 155 ? -34.012 10.503 6.659 1.00 36.02 136 ALA B O 1
ATOM 2629 N N . ARG B 1 156 ? -31.793 10.329 7.063 1.00 35.85 137 ARG B N 1
ATOM 2630 C CA . ARG B 1 156 ? -31.534 9.417 5.907 1.00 37.30 137 ARG B CA 1
ATOM 2631 C C . ARG B 1 156 ? -32.107 8.020 6.092 1.00 38.66 137 ARG B C 1
ATOM 2632 O O . ARG B 1 156 ? -32.452 7.359 5.102 1.00 40.17 137 ARG B O 1
ATOM 2640 N N . GLU B 1 157 ? -32.213 7.571 7.343 1.00 38.98 138 GLU B N 1
ATOM 2641 C CA . GLU B 1 157 ? -32.852 6.293 7.670 1.00 38.68 138 GLU B CA 1
ATOM 2642 C C . GLU B 1 157 ? -34.356 6.353 7.401 1.00 39.18 138 GLU B C 1
ATOM 2643 O O . GLU B 1 157 ? -34.948 5.346 7.042 1.00 38.97 138 GLU B O 1
ATOM 2649 N N . LEU B 1 158 ? -34.947 7.546 7.557 1.00 38.67 139 LEU B N 1
ATOM 2650 C CA . LEU B 1 158 ? -36.355 7.810 7.219 1.00 38.80 139 LEU B CA 1
ATOM 2651 C C . LEU B 1 158 ? -36.556 8.132 5.720 1.00 37.43 139 LEU B C 1
ATOM 2652 O O . LEU B 1 158 ? -37.667 8.463 5.326 1.00 37.73 139 LEU B O 1
ATOM 2657 N N . LYS B 1 159 ? -35.493 8.030 4.911 1.00 37.84 140 LYS B N 1
ATOM 2658 C CA . LYS B 1 159 ? -35.495 8.283 3.462 1.00 39.67 140 LYS B CA 1
ATOM 2659 C C . LYS B 1 159 ? -35.867 9.737 3.125 1.00 40.61 140 LYS B C 1
ATOM 2660 O O . LYS B 1 159 ? -36.518 10.008 2.108 1.00 40.29 140 LYS B O 1
ATOM 2664 N N . LEU B 1 160 ? -35.438 10.655 3.996 1.00 40.16 141 LEU B N 1
ATOM 2665 C CA . LEU B 1 160 ? -35.661 12.090 3.842 1.00 42.20 141 LEU B CA 1
ATOM 2666 C C . LEU B 1 160 ? -34.312 12.797 3.808 1.00 44.63 141 LEU B C 1
ATOM 2667 O O . LEU B 1 160 ? -33.358 12.356 4.477 1.00 46.10 141 LEU B O 1
ATOM 2672 N N . SER B 1 161 ? -34.234 13.888 3.045 1.00 43.55 142 SER B N 1
ATOM 2673 C CA . SER B 1 161 ? -33.030 14.704 2.989 1.00 44.82 142 SER B CA 1
ATOM 2674 C C . SER B 1 161 ? -32.850 15.472 4.321 1.00 42.12 142 SER B C 1
ATOM 2675 O O . SER B 1 161 ? -33.802 16.093 4.779 1.00 43.28 142 SER B O 1
ATOM 2678 N N . PRO B 1 162 ? -31.642 15.456 4.933 1.00 40.18 143 PRO B N 1
ATOM 2679 C CA . PRO B 1 162 ? -31.469 16.221 6.185 1.00 40.04 143 PRO B CA 1
ATOM 2680 C C . PRO B 1 162 ? -31.402 17.740 5.948 1.00 39.06 143 PRO B C 1
ATOM 2681 O O . PRO B 1 162 ? -31.320 18.181 4.801 1.00 38.76 143 PRO B O 1
ATOM 2685 N N . VAL B 1 163 ? -31.507 18.520 7.024 1.00 38.17 144 VAL B N 1
ATOM 2686 C CA . VAL B 1 163 ? -31.268 19.952 6.964 1.00 38.28 144 VAL B CA 1
ATOM 2687 C C . VAL B 1 163 ? -29.735 20.109 6.885 1.00 40.42 144 VAL B C 1
ATOM 2688 O O . VAL B 1 163 ? -28.998 19.423 7.632 1.00 38.62 144 VAL B O 1
ATOM 2692 N N . SER B 1 164 ? -29.246 20.997 6.018 1.00 38.83 145 SER B N 1
ATOM 2693 C CA . SER B 1 164 ? -27.790 21.248 5.923 1.00 40.64 145 SER B CA 1
ATOM 2694 C C . SER B 1 164 ? -27.155 21.757 7.253 1.00 40.71 145 SER B C 1
ATOM 2695 O O . SER B 1 164 ? -27.765 22.541 8.015 1.00 42.19 145 SER B O 1
ATOM 2698 N N . ALA B 1 165 ? -25.963 21.250 7.558 1.00 40.19 146 ALA B N 1
ATOM 2699 C CA . ALA B 1 165 ? -25.191 21.706 8.709 1.00 40.47 146 ALA B CA 1
ATOM 2700 C C . ALA B 1 165 ? -24.089 22.699 8.305 1.00 41.03 146 ALA B C 1
ATOM 2701 O O . ALA B 1 165 ? -23.294 23.104 9.167 1.00 39.82 146 ALA B O 1
ATOM 2703 N N . SER B 1 166 ? -24.027 23.090 7.023 1.00 41.16 147 SER B N 1
ATOM 2704 C CA . SER B 1 166 ? -22.981 23.997 6.553 1.00 41.46 147 SER B CA 1
ATOM 2705 C C . SER B 1 166 ? -23.057 25.334 7.276 1.00 40.43 147 SER B C 1
ATOM 2706 O O . SER B 1 166 ? -24.118 25.938 7.336 1.00 43.27 147 SER B O 1
ATOM 2709 N N . PHE B 1 167 ? -21.935 25.772 7.826 1.00 39.20 148 PHE B N 1
ATOM 2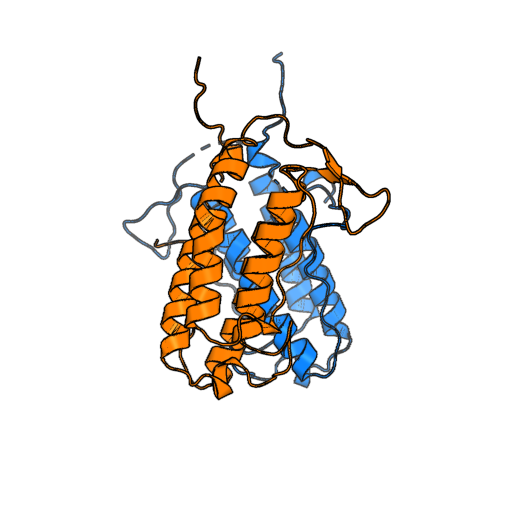710 C CA . PHE B 1 167 ? -21.852 27.075 8.471 1.00 38.52 148 PHE B CA 1
ATOM 2711 C C . PHE B 1 167 ? -21.890 28.200 7.428 1.00 39.24 148 PHE B C 1
ATOM 2712 O O . PHE B 1 167 ? -22.619 29.180 7.591 1.00 38.85 148 PHE B O 1
ATOM 2720 N N . ILE B 1 168 ? -21.062 28.068 6.395 1.00 39.58 149 ILE B N 1
ATOM 2721 C CA . ILE B 1 168 ? -20.986 29.026 5.303 1.00 42.90 149 ILE B CA 1
ATOM 2722 C C . ILE B 1 168 ? -22.303 29.016 4.492 1.00 48.49 149 ILE B C 1
ATOM 2723 O O . ILE B 1 168 ? -22.905 27.952 4.285 1.00 45.84 149 ILE B O 1
ATOM 2728 N N . GLY B 1 169 ? -22.727 30.207 4.054 1.00 54.98 150 GLY B N 1
ATOM 2729 C CA . GLY B 1 169 ? -23.940 30.389 3.236 1.00 60.90 150 GLY B CA 1
ATOM 2730 C C . GLY B 1 169 ? -25.197 30.536 4.081 1.00 65.81 150 GLY B C 1
ATOM 2731 O O . GLY B 1 169 ? -26.158 29.767 3.911 1.00 67.51 150 GLY B O 1
ATOM 2732 N N . ARG B 1 170 ? -25.168 31.506 5.008 1.00 68.85 151 ARG B N 1
ATOM 2733 C CA . ARG B 1 170 ? -26.283 31.809 5.926 1.00 69.93 151 ARG B CA 1
ATOM 2734 C C . ARG B 1 170 ? -26.368 33.310 6.232 1.00 69.70 151 ARG B C 1
ATOM 2735 O O . ARG B 1 170 ? -27.451 33.842 6.494 1.00 68.79 151 ARG B O 1
#

Sequence (323 aa):
HHHHHENLYFQGKFFEYNWQVRDQWFTWCHQLTTEELLKNRLGGVENILYTLFHIIDVEYSWIRAIQGKEDIAVQFADYQTLNKVKSLSNTFRTEIIDVLQTHELVSVPWETGVLYTRRDEILHHIIAHEIHHIGQLSVWARELKLSPVSASFIGRTLKPIHSYHHHHENLYFQGKFFEYNWQVRDQWFTWCHQLTTEELLKNRLGGVENILYTLFHIIDVEYSWIRAIQQGKEDIAVQFADYQTLNKVKSLSNTFRTEIIDVLQTHSDQQIKDELVSVPWETGVLYTRDEEILHHIIAHEIHHIGQLSVWARELKLSPVSASFIGR

Secondary structure (DSSP, 8-state):
-------HHHH--HHHHHHHHHHHHHHHGGGS-HHHHH---SSTTSSHHHHHHHHHHHHHHHHHHHHT---PPPPGGG--SHHHHHHHHHHHHHHHHHHHT----EE-SSSTT-EE-HHHHHHHHHHHHHHHHHHHHHHHHHTT-PPPP--STT-PPPPGGG-/---PPPHHHH--HHHHHHHHHHHHHHHHTTS-HHHHH---SSTTSSHHHHHHHHHHHHHHHHHHHHT----PPPGGG--SHHHHHHHHHHHHHHHHHHHHHT-SS-TT-EEE-TTSTT-EEEHHHHHHHHHHHHHHHHHHHHHHHHHTT-PPPP--SS--

Foldseek 3Di:
DDDDDDDPVLVVQLVLLLVVQLVVLLVVCVVDDLCQQAQADDDDPGGNLVLLLVLQQLLLLLLCQLVVHHDDRDDCVVQSDSVSSVVSSVVSLVVSLVSSPDDDWGDHPVDPPDTHDNVVSVVVSSCSSLVSLVVVCVSCVVVVHHRGDSDSPPDDGDDSVND/DDDDQDPVLVPQLVVLLLVLLVVVLVVCVVDDLCQQAQADDDDPGGNLVLLLVLLQLLQQLLCQLVVHDRDGDDCVVQSDSVSSVVSSVVCVVVSVVSSVVPRDPVQQCWTDRNVDPPDIGTNNVSVVVSSVSSLVSLVVVCVVCVVVVHHHRDSDSPDD

Solvent-accessible surface area: 15612 Å² total

InterPro domains:
  IPR007837 DNA damage-inducible protein DinB [PF05163] (3-139)
  IPR007837 DNA damage-inducible protein DinB [PTHR37302] (1-151)
  IPR034660 DinB/YfiT-like putative metalloenzymes [G3DSA:1.20.120.450] (1-159)
  IPR034660 DinB/YfiT-like putative metalloenzymes [SSF109854] (3-137)

B-factor: mean 42.26, std 8.77, range [18.68, 87.92]

CATH classification: 1.20.120.450

Organism: Bacillus subtilis (strain 168) (NCBI:txid224308)